Protein 4BVN (pdb70)

Secondary structure (DSSP, 8-state):
-HHHHHHHHHHHHHHHHHHHHHHHHHHHHHHHH-GGG-SHHHHHHHHHHHHHHHIIIIIHHHHHHHHHHSS--SHHHHHHHHHHHHHHHHHHHHHHHHHHHHHHHHHHH-HHHHHHH--HHHHHHHHHHHHHHHHHHHHHHHHTTTT---SHHHHHHHH-TT-------HHHHHHHHIIIIIHHHHHHHHHHHHHHHHHHHHHH---S-HHHHHHHHHHHHHHHHHHHHHHHHHHHHHHHHHHHHH-GGGS-HHHHHHHHHHHHHHHHHHHHHHTTSHHHHHHHHHHT-

Nearest PDB structures (foldseek):
  4bvn-assembly1_A  TM=1.003E+00  e=3.196E-37  Meleagris gallopavo
  5a8e-assembly1_A  TM=1.003E+00  e=8.816E-36  Meleagris gallopavo
  4ami-assembly1_A  TM=9.921E-01  e=1.830E-32  Meleagris gallopavo
  8ggm-assembly1_R  TM=8.949E-01  e=3.401E-23  Homo sapiens
  8gg6-assembly1_R  TM=8.923E-01  e=5.742E-23  Homo sapiens

Sequence (289 aa):
LSQQWEAGMSLLMALVVLLIVAGNVLVIAAIGSTQRLQTLTNLFITSLACADLVVGLLVVPFGATLVVRGTWLWGSFLCELWTSLDVLCVTASVETLCVIAIDRYLAITSPFRYQSLMTRARAKVIICCTVWAISALVSFLPIMMHWWRDEDPQALKCYQDPGCCDFVTNRAYAIASSIISFYIPLLIMIFVALRVYREAKEQIRKRKTSRVMLMREHKALKTLGIIMGVFTLCWLPFFLVNIVNVFNRDLVPKWLFVAFNWLGYANSAMNPIILCRSPDFRKAFKRLLA

Solvent-accessible surface area: 15595 Å² total; per-residue (Å²): 189,89,125,131,123,40,52,44,52,58,117,96,16,58,99,40,35,111,88,0,29,45,11,1,77,45,1,53,40,0,6,64,61,24,154,150,5,61,64,32,19,14,18,2,4,40,5,5,2,49,0,6,31,39,10,0,97,77,0,0,45,45,4,11,37,40,36,21,147,63,59,8,86,111,28,70,139,55,21,47,59,25,14,4,30,22,31,18,2,14,1,0,9,0,25,3,2,12,33,0,2,72,12,47,82,71,13,13,54,37,28,162,126,16,152,98,86,26,78,101,66,112,0,134,93,52,31,84,67,10,58,62,81,0,33,109,35,1,56,64,20,4,116,92,87,148,17,87,31,130,73,103,106,0,61,144,12,42,142,61,80,22,37,8,56,75,12,9,33,128,77,22,3,60,46,26,3,74,96,10,0,40,86,13,4,105,74,2,60,132,24,27,86,63,13,140,131,47,8,95,104,26,34,155,140,96,209,37,60,103,81,97,0,83,152,70,30,130,64,29,124,17,14,38,76,1,13,37,30,5,22,136,9,13,54,37,25,19,95,20,29,39,59,19,11,99,66,84,134,110,11,65,129,184,57,47,49,49,52,24,51,76,1,9,44,7,5,13,74,9,8,84,24,3,38,196,14,80,48,10,106,90,3,13,130,124,63,122,138

Radius of gyration: 20.65 Å; Cα contacts (8 Å, |Δi|>4): 284; chains: 1; bounding box: 32×67×41 Å

InterPro domains:
  IPR000276 G protein-coupled receptor, rhodopsin-like [PF00001] (58-343)
  IPR000276 G protein-coupled receptor, rhodopsin-like [PR00237] (43-67)
  IPR000276 G protein-coupled receptor, rhodopsin-like [PR00237] (76-97)
  IPR000276 G protein-coupled receptor, rhodopsin-like [PR00237] (121-143)
  IPR000276 G protein-coupled receptor, rhodopsin-like [PR00237] (157-178)
  IPR000276 G protein-coupled receptor, rhodopsin-like [PR00237] (208-231)
  IPR000276 G protein-coupled receptor, rhodopsin-like [PR00237] (288-312)
  IPR000276 G protein-coupled receptor, rhodopsin-like [PR00237] (325-351)
  IPR000276 G protein-coupled receptor, rhodopsin-like [PS00237] (127-143)
  IPR000276 G protein-coupled receptor, rhodopsin-like [SM01381] (52-357)
  IPR000507 Beta 1 adrenoceptor [PR00561] (23-43)
  IPR000507 Beta 1 adrenoceptor [PR00561] (267-284)
  IPR000507 Beta 1 adrenoceptor [PR00561] (312-330)
  IPR002233 Adrenoceptor family [PR01103] (96-107)
  IPR002233 Adrenoceptor family [PR01103] (149-157)
  IPR002233 Adrenoceptor family [PR01103] (227-234)
  IPR002233 Adrenoceptor family [PR01103] (348-357)
  IPR017452 GPCR, rhodopsin-like, 7TM [PS50262] (58-343)

CATH classification: 1.20.1070.10

GO terms:
  GO:0004940 beta1-adrenergic receptor activity (F, IDA)
  GO:0005886 plasma membrane (C, IDA)
  GO:0016020 membrane (C, IDA)
  GO:0042802 identical protein binding (F, IPI)

Foldseek 3Di:
DLVCLLVVLVVVLVVLLVLLQVLLVLLVVLCVPDPVNVDLLSVLVNLLSVLSNCLSPQQSVQVSCCVSVVWRDPFDVSLLVSQLSLQLSLLLNLLSLLVSLVLLLCCLVPVPVSVVPDDSVVSVVVSVVSSVVSSVLRNVCSVVVVFQDDDPVRVVLNVDRGHSDSQGAQVCLVVSLVNRPVVSLVSSVVSLVVSVVSLVCVLVDPPDDSVVSVLVVLVSVLSVVLSVLLCVQQVVLSVVSNVCNVPVVVADPVRNVVSVVSNSCSSSPSSVSLCPRPSSVVSSVVVPD

B-factor: mean 33.19, std 15.62, range [11.74, 95.3]

Organism: Meleagris gallopavo (NCBI:txid9103)

Structure (mmCIF, N/CA/C/O backbone):
data_4BVN
#
_entry.id   4BVN
#
_cell.length_a   53.093
_cell.length_b   62.127
_cell.length_c   95.776
_cell.angle_alpha   90.00
_cell.angle_beta   90.00
_cell.angle_gamma   90.00
#
_symmetry.space_group_name_H-M   'P 21 2 21'
#
loop_
_entity.id
_entity.type
_entity.pdbx_description
1 polymer 'BETA-1 ADRENERGIC RECEPTOR'
2 non-polymer 'SODIUM ION'
3 non-polymer Cyanopindolol
4 non-polymer '(CARBAMOYLMETHYL-CARBOXYMETHYL-AMINO)-ACETIC ACID'
5 non-polymer '(2R)-2,3-dihydroxypropyl (9Z)-octadec-9-enoate'
6 water water
#
loop_
_atom_site.group_PDB
_atom_site.id
_atom_site.type_symbol
_atom_site.label_atom_id
_atom_site.label_alt_id
_atom_site.label_comp_id
_atom_site.label_asym_id
_atom_site.label_entity_id
_atom_site.label_seq_id
_atom_site.pdbx_PDB_ins_code
_atom_site.Cartn_x
_atom_site.Cartn_y
_atom_site.Cartn_z
_atom_site.occupancy
_atom_site.B_iso_or_equiv
_atom_site.auth_seq_id
_atom_site.auth_comp_id
_atom_site.auth_asym_id
_atom_site.auth_atom_id
_atom_site.pdbx_PDB_model_num
ATOM 1 N N . LEU A 1 6 ? -28.151 19.895 43.454 1.00 86.48 36 LEU A N 1
ATOM 2 C CA . LEU A 1 6 ? -29.123 19.020 42.733 1.00 83.68 36 LEU A CA 1
ATOM 3 C C . LEU A 1 6 ? -28.615 18.543 41.368 1.00 90.02 36 LEU A C 1
ATOM 4 O O . LEU A 1 6 ? -28.976 17.449 40.924 1.00 92.44 36 LEU A O 1
ATOM 9 N N . SER A 1 7 ? -27.805 19.365 40.697 1.00 89.07 37 SER A N 1
ATOM 10 C CA . SER A 1 7 ? -27.086 18.924 39.499 1.00 87.05 37 SER A CA 1
ATOM 11 C C . SER A 1 7 ? -25.984 17.936 39.891 1.00 88.00 37 SER A C 1
ATOM 12 O O . SER A 1 7 ? -25.602 17.079 39.088 1.00 87.20 37 SER A O 1
ATOM 15 N N . GLN A 1 8 ? -25.484 18.069 41.125 1.00 84.23 38 GLN A N 1
ATOM 16 C CA . GLN A 1 8 ? -24.479 17.161 41.674 1.00 82.81 38 GLN A CA 1
ATOM 17 C C . GLN A 1 8 ? -25.061 15.773 41.971 1.00 81.52 38 GLN A C 1
ATOM 18 O O . GLN A 1 8 ? -24.376 14.769 41.810 1.00 81.94 38 GLN A O 1
ATOM 24 N N . GLN A 1 9 ? -26.313 15.717 42.414 1.00 79.37 39 GLN A N 1
ATOM 25 C CA . GLN A 1 9 ? -26.958 14.438 42.704 1.00 81.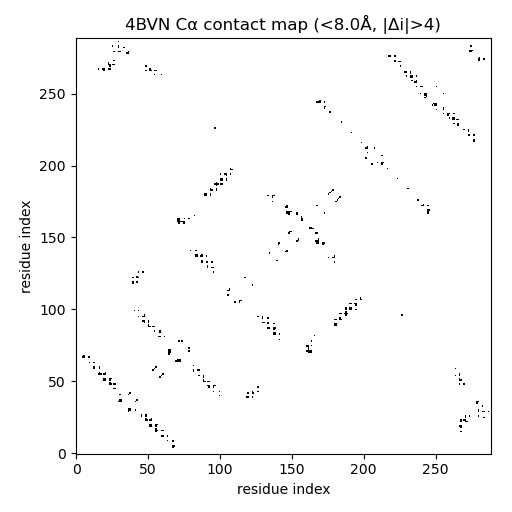05 39 GLN A CA 1
ATOM 26 C C . GLN A 1 9 ? -27.405 13.712 41.429 1.00 76.08 39 GLN A C 1
ATOM 27 O O . GLN A 1 9 ? -27.575 12.491 41.436 1.00 77.34 39 GLN A O 1
ATOM 33 N N . TRP A 1 10 ? -27.617 14.469 40.353 1.00 69.76 40 TRP A N 1
ATOM 34 C CA . TRP A 1 10 ? -27.818 13.893 39.031 1.00 68.39 40 TRP A CA 1
ATOM 35 C C . TRP A 1 10 ? -26.479 13.444 38.425 1.00 66.67 40 TRP A C 1
ATOM 36 O O . TRP A 1 10 ? -26.408 12.381 37.819 1.00 63.35 40 TRP A O 1
ATOM 47 N N . GLU A 1 11 ? -25.437 14.262 38.580 1.00 61.18 41 GLU A N 1
ATOM 48 C CA . GLU A 1 11 ? -24.065 13.878 38.199 1.00 65.04 41 GLU A CA 1
ATOM 49 C C . GLU A 1 11 ? -23.509 12.654 38.956 1.00 63.65 41 GLU A C 1
ATOM 50 O O . GLU A 1 11 ? -22.701 11.904 38.403 1.00 70.72 41 GLU A O 1
ATOM 56 N N . ALA A 1 12 ? -23.908 12.480 40.211 1.00 59.06 42 ALA A N 1
ATOM 57 C CA . ALA A 1 12 ? -23.513 11.318 41.012 1.00 61.20 42 ALA A CA 1
ATOM 58 C C . ALA A 1 12 ? -24.445 10.149 40.729 1.00 60.28 42 ALA A C 1
ATOM 59 O O . ALA A 1 12 ? -24.013 8.993 40.672 1.00 52.72 42 ALA A O 1
ATOM 61 N N . GLY A 1 13 ? -25.733 10.472 40.584 1.00 59.64 43 GLY A N 1
ATOM 62 C CA . GLY A 1 13 ? -26.769 9.500 40.281 1.00 52.36 43 GLY A CA 1
ATOM 63 C C . GLY A 1 13 ? -26.442 8.769 39.004 1.00 54.61 43 GLY A C 1
ATOM 64 O O . GLY A 1 13 ? -26.407 7.542 38.988 1.00 52.18 43 GLY A O 1
ATOM 65 N N . MET A 1 14 ? -26.176 9.534 37.945 1.00 53.96 44 MET A N 1
ATOM 66 C CA . MET A 1 14 ? -25.790 8.986 36.643 1.00 55.53 44 MET A CA 1
ATOM 67 C C . MET A 1 14 ? -24.408 8.324 36.615 1.00 50.77 44 MET A C 1
ATOM 68 O O . MET A 1 14 ? -24.226 7.324 35.916 1.00 47.07 44 MET A O 1
ATOM 73 N N . SER A 1 15 ? -23.435 8.859 37.356 1.00 47.49 45 SER A N 1
ATOM 74 C CA . SER A 1 15 ? -22.103 8.255 37.378 1.00 44.81 45 SER A CA 1
ATOM 75 C C . SER A 1 15 ? -22.177 6.825 37.858 1.00 45.15 45 SER A C 1
ATOM 76 O O . SER A 1 15 ? -21.607 5.935 37.236 1.00 43.41 45 SER A O 1
ATOM 79 N N . LEU A 1 16 ? -22.881 6.585 38.961 1.00 45.14 46 LEU A N 1
ATOM 80 C CA . LEU A 1 16 ? -22.984 5.220 39.496 1.00 44.18 46 LEU A CA 1
ATOM 81 C C . LEU A 1 16 ? -23.717 4.274 38.543 1.00 42.65 46 LEU A C 1
ATOM 82 O O . LEU A 1 16 ? -23.290 3.143 38.348 1.00 41.67 46 LEU A O 1
ATOM 87 N N . LEU A 1 17 ? -24.841 4.726 37.993 1.00 39.69 47 LEU A N 1
ATOM 88 C CA . LEU A 1 17 ? -25.567 3.945 36.999 1.00 43.11 47 LEU A CA 1
ATOM 89 C C . LEU A 1 17 ? -24.644 3.578 35.779 1.00 42.27 47 LEU A C 1
ATOM 90 O O . LEU A 1 17 ? -24.618 2.417 35.360 1.00 39.13 47 LEU A O 1
ATOM 95 N N . MET A 1 18 ? -23.880 4.546 35.257 1.00 37.76 48 MET A N 1
ATOM 96 C CA . MET A 1 18 ? -22.962 4.309 34.106 1.00 37.07 48 MET A CA 1
ATOM 97 C C . MET A 1 18 ? -21.872 3.294 34.423 1.00 38.80 48 MET A C 1
ATOM 98 O O . MET A 1 18 ? -21.517 2.498 33.561 1.00 31.56 48 MET A O 1
ATOM 103 N N . ALA A 1 19 ? -21.329 3.357 35.650 1.00 35.18 49 ALA A N 1
ATOM 104 C CA . ALA A 1 19 ? -20.326 2.416 36.105 1.00 32.75 49 ALA A CA 1
ATOM 105 C C . ALA A 1 19 ? -20.860 0.994 36.142 1.00 33.06 49 ALA A C 1
ATOM 106 O O . ALA A 1 19 ? -20.119 0.071 35.845 1.00 36.05 49 ALA A O 1
ATOM 108 N N . LEU A 1 20 ? -22.127 0.813 36.514 1.00 38.18 50 LEU A N 1
ATOM 109 C CA . LEU A 1 20 ? -22.771 -0.511 36.516 1.00 35.54 50 LEU A CA 1
ATOM 110 C C . LEU A 1 20 ? -23.079 -1.044 35.107 1.00 34.91 50 LEU A C 1
ATOM 111 O O . LEU A 1 20 ? -23.001 -2.249 34.840 1.00 33.85 50 LEU A O 1
ATOM 116 N N . VAL A 1 21 ? -23.489 -0.155 34.218 1.00 34.04 51 VAL A N 1
ATOM 117 C CA . VAL A 1 21 ? -23.630 -0.496 32.795 1.00 35.03 51 VAL A CA 1
ATOM 118 C C . VAL A 1 21 ? -22.300 -1.004 32.217 1.00 28.56 51 VAL A C 1
ATOM 119 O O . VAL A 1 21 ? -22.253 -2.061 31.568 1.00 26.44 51 VAL A O 1
ATOM 123 N N . VAL A 1 22 ? -21.221 -0.278 32.480 1.00 25.71 52 VAL A N 1
ATOM 124 C CA . VAL A 1 22 ? -19.887 -0.692 31.996 1.00 26.52 52 VAL A CA 1
ATOM 125 C C . VAL A 1 22 ? -19.506 -2.082 32.580 1.00 27.21 52 VAL A C 1
ATOM 126 O O . VAL A 1 22 ? -19.024 -2.993 31.847 1.00 24.33 52 VAL A O 1
ATOM 130 N N . LEU A 1 23 ? -19.715 -2.239 33.886 1.00 26.52 53 LEU A N 1
ATOM 131 C CA . LEU A 1 23 ? -19.430 -3.523 34.558 1.00 30.05 53 LEU A CA 1
ATOM 132 C C . LEU A 1 23 ? -20.183 -4.683 33.906 1.00 29.03 53 LEU A C 1
ATOM 133 O O . LEU A 1 23 ? -19.584 -5.688 33.526 1.00 28.66 53 LEU A O 1
ATOM 138 N N . LEU A 1 24 ? -21.489 -4.517 33.739 1.00 28.52 54 LEU A N 1
ATOM 139 C CA . LEU A 1 24 ? -22.318 -5.547 33.164 1.00 27.08 54 LEU A CA 1
ATOM 140 C C . LEU A 1 24 ? -21.912 -5.903 31.717 1.00 26.31 54 LEU A C 1
ATOM 141 O O . LEU A 1 24 ? -21.878 -7.086 31.345 1.00 22.00 54 LEU A O 1
ATOM 146 N N . ILE A 1 25 ? -21.675 -4.877 30.891 1.00 21.97 55 ILE A N 1
ATOM 147 C CA . ILE A 1 25 ? -21.258 -5.113 29.517 1.00 21.57 55 ILE A CA 1
ATOM 148 C C . ILE A 1 25 ? -19.907 -5.835 29.539 1.00 22.02 55 ILE A C 1
ATOM 149 O O . ILE A 1 25 ? -19.739 -6.857 28.862 1.00 21.81 55 ILE A O 1
ATOM 154 N N . VAL A 1 26 ? -18.954 -5.305 30.314 1.00 19.84 56 VAL A N 1
ATOM 155 C CA . VAL A 1 26 ? -17.571 -5.791 30.204 1.00 21.31 56 VAL A CA 1
ATOM 156 C C . VAL A 1 26 ? -17.460 -7.193 30.803 1.00 19.93 56 VAL A C 1
ATOM 157 O O . VAL A 1 26 ? -16.962 -8.106 30.125 1.00 18.51 56 VAL A O 1
ATOM 161 N N . ALA A 1 27 ? -18.044 -7.393 31.985 1.00 19.34 57 ALA A N 1
ATOM 162 C CA . ALA A 1 27 ? -17.999 -8.704 32.636 1.00 21.26 57 ALA A CA 1
ATOM 163 C C . ALA A 1 27 ? -18.811 -9.744 31.871 1.00 21.04 57 ALA A C 1
ATOM 164 O O . ALA A 1 27 ? -18.386 -10.884 31.781 1.00 20.95 57 ALA A O 1
ATOM 166 N N . GLY A 1 28 ? -19.995 -9.382 31.341 1.00 18.67 58 GLY A N 1
ATOM 167 C CA . GLY A 1 28 ? -20.773 -10.359 30.625 1.00 16.87 58 GLY A CA 1
ATOM 168 C C . GLY A 1 28 ? -20.065 -10.904 29.404 1.00 17.03 58 GLY A C 1
ATOM 169 O O . GLY A 1 28 ? -20.056 -12.120 29.136 1.00 16.16 58 GLY A O 1
ATOM 170 N N . ASN A 1 29 ? -19.441 -9.999 28.660 1.00 17.51 59 ASN A N 1
ATOM 171 C CA . ASN A 1 29 ? -18.795 -10.354 27.402 1.00 17.73 59 ASN A CA 1
ATOM 172 C C . ASN A 1 29 ? -17.463 -11.024 27.593 1.00 18.17 59 ASN A C 1
ATOM 173 O O . ASN A 1 29 ? -17.130 -11.928 26.835 1.00 20.57 59 ASN A O 1
ATOM 178 N N . VAL A 1 30 ? -16.718 -10.641 28.637 1.00 19.67 60 VAL A N 1
ATOM 179 C CA . VAL A 1 30 ? -15.585 -11.447 29.057 1.00 18.16 60 VAL A CA 1
ATOM 180 C C . VAL A 1 30 ? -16.082 -12.866 29.458 1.00 18.19 60 VAL A C 1
ATOM 181 O O . VAL A 1 30 ? -15.504 -13.862 29.021 1.00 18.14 60 VAL A O 1
ATOM 185 N N . LEU A 1 31 ? -17.181 -12.976 30.192 1.00 18.87 61 LEU A N 1
ATOM 186 C CA . LEU A 1 31 ? -17.661 -14.321 30.576 1.00 20.76 61 LEU A CA 1
ATOM 187 C C . LEU A 1 31 ? -18.044 -15.230 29.384 1.00 20.26 61 LEU A C 1
ATOM 188 O O . LEU A 1 31 ? -17.781 -16.421 29.413 1.00 18.05 61 LEU A O 1
ATOM 193 N N . VAL A 1 32 ? -18.692 -14.659 28.376 1.00 17.72 62 VAL A N 1
ATOM 194 C CA . VAL A 1 32 ? -19.006 -15.372 27.116 1.00 17.19 62 VAL A CA 1
ATOM 195 C C . VAL A 1 32 ? -17.731 -15.910 26.428 1.00 18.17 62 VAL A C 1
ATOM 196 O O . VAL A 1 32 ? -17.650 -17.091 26.047 1.00 19.58 62 VAL A O 1
ATOM 200 N N . ILE A 1 33 ? -16.747 -15.032 26.263 1.00 17.93 63 ILE A N 1
ATOM 201 C CA . ILE A 1 33 ? -15.494 -15.388 25.666 1.00 18.82 63 ILE A CA 1
ATOM 202 C C . ILE A 1 33 ? -14.726 -16.474 26.491 1.00 18.29 63 ILE A C 1
ATOM 203 O O . ILE A 1 33 ? -14.178 -17.410 25.915 1.00 17.33 63 ILE A O 1
ATOM 208 N N . ALA A 1 34 ? -14.790 -16.383 27.809 1.00 17.03 64 ALA A N 1
ATOM 209 C CA . ALA A 1 34 ? -14.134 -17.335 28.695 1.00 17.08 64 ALA A CA 1
ATOM 210 C C . ALA A 1 34 ? -14.902 -18.653 28.698 1.00 18.03 64 ALA A C 1
ATOM 211 O O . ALA A 1 34 ? -14.284 -19.690 28.735 1.00 18.41 64 ALA A O 1
ATOM 213 N N . ALA A 1 35 ? -16.243 -18.636 28.541 1.00 18.78 65 ALA A N 1
ATOM 214 C CA . ALA A 1 35 ? -17.014 -19.884 28.387 1.00 18.84 65 ALA A CA 1
ATOM 215 C C . ALA A 1 35 ? -16.598 -20.639 27.141 1.00 21.08 65 ALA A C 1
ATOM 216 O O . ALA A 1 35 ? -16.307 -21.864 27.152 1.00 20.84 65 ALA A O 1
ATOM 218 N N . ILE A 1 36 ? -16.596 -19.925 26.036 1.00 20.85 66 ILE A N 1
ATOM 219 C CA . ILE A 1 36 ? -16.267 -20.552 24.776 1.00 22.25 66 ILE A CA 1
ATOM 220 C C . ILE A 1 36 ? -14.815 -21.089 24.780 1.00 24.63 66 ILE A C 1
ATOM 221 O O . ILE A 1 36 ? -14.539 -22.164 24.219 1.00 25.75 66 ILE A O 1
ATOM 226 N N . GLY A 1 37 ? -13.906 -20.348 25.400 1.00 25.24 67 GLY A N 1
ATOM 227 C CA . GLY A 1 37 ? -12.490 -20.701 25.397 1.00 26.55 67 GLY A CA 1
ATOM 228 C C . GLY A 1 37 ? -12.072 -21.778 26.397 1.00 29.64 67 GLY A C 1
ATOM 229 O O . GLY A 1 37 ? -10.915 -22.218 26.361 1.00 33.96 67 GLY A O 1
ATOM 230 N N . SER A 1 38 ? -12.971 -22.160 27.305 1.00 31.10 68 SER A N 1
ATOM 231 C CA . SER A 1 38 ? -12.671 -23.129 28.358 1.00 32.02 68 SER A CA 1
ATOM 232 C C . SER A 1 38 ? -13.509 -24.412 28.278 1.00 33.17 68 SER A C 1
ATOM 233 O O . SER A 1 38 ? -13.415 -25.229 29.168 1.00 34.44 68 SER A O 1
ATOM 236 N N . THR A 1 39 ? -14.311 -24.593 27.227 1.00 34.48 69 THR A N 1
ATOM 237 C CA . THR A 1 39 ? -15.365 -25.616 27.205 1.00 35.99 69 THR A CA 1
ATOM 238 C C . THR A 1 39 ? -15.421 -26.267 25.834 1.00 40.32 69 THR A C 1
ATOM 239 O O . THR A 1 39 ? -15.781 -25.623 24.795 1.00 35.52 69 THR A O 1
ATOM 243 N N . GLN A 1 40 ? -15.080 -27.548 25.833 1.00 38.34 70 GLN A N 1
ATOM 244 C CA . GLN A 1 40 ? -15.050 -28.359 24.618 1.00 43.68 70 GLN A CA 1
ATOM 245 C C . GLN A 1 40 ? -16.366 -28.301 23.841 1.00 40.01 70 GLN A C 1
ATOM 246 O O . GLN A 1 40 ? -16.367 -28.135 22.622 1.00 38.10 70 GLN A O 1
ATOM 252 N N . ARG A 1 41 ? -17.478 -28.429 24.555 1.00 38.38 71 ARG A N 1
ATOM 253 C CA . ARG A 1 41 ? -18.823 -28.386 23.947 1.00 40.38 71 ARG A CA 1
ATOM 254 C C . ARG A 1 41 ? -19.190 -27.050 23.222 1.00 39.38 71 ARG A C 1
ATOM 255 O O . ARG A 1 41 ? -20.147 -27.047 22.446 1.00 37.00 71 ARG A O 1
ATOM 263 N N . LEU A 1 42 ? -18.482 -25.946 23.526 1.00 35.27 72 LEU A N 1
ATOM 264 C CA . LEU A 1 42 ? -18.710 -24.615 22.917 1.00 34.79 72 LEU A CA 1
ATOM 265 C C . LEU A 1 42 ? -17.678 -24.261 21.821 1.00 34.14 72 LEU A C 1
ATOM 266 O O . LEU A 1 42 ? -17.645 -23.130 21.317 1.00 34.05 72 LEU A O 1
ATOM 271 N N . GLN A 1 43 ? -16.848 -25.232 21.452 1.00 34.89 73 GLN A N 1
ATOM 272 C CA . GLN A 1 43 ? -15.870 -25.071 20.397 1.00 38.82 73 GLN A CA 1
ATOM 273 C C . GLN A 1 43 ? -16.512 -25.424 19.055 1.00 40.46 73 GLN A C 1
ATOM 274 O O . GLN A 1 43 ? -16.088 -26.344 18.365 1.00 49.80 73 GLN A O 1
ATOM 280 N N . THR A 1 44 ? -17.544 -24.668 18.694 1.00 36.60 74 THR A N 1
ATOM 281 C CA . THR A 1 44 ? -18.266 -24.827 17.439 1.00 32.83 74 THR A CA 1
ATOM 282 C C . THR A 1 44 ? -17.940 -23.609 16.579 1.00 30.50 74 THR A C 1
ATOM 283 O O . THR A 1 44 ? -17.492 -22.585 17.084 1.00 29.83 74 THR A O 1
ATOM 287 N N . LEU A 1 45 ? -18.182 -23.700 15.289 1.00 29.35 75 LEU A N 1
ATOM 288 C CA . LEU A 1 45 ? -17.861 -22.603 14.382 1.00 32.09 75 LEU A CA 1
ATOM 289 C C . LEU A 1 45 ? -18.687 -21.349 14.699 1.00 27.75 75 LEU A C 1
ATOM 290 O O . LEU A 1 45 ? -18.143 -20.259 14.833 1.00 28.12 75 LEU A O 1
ATOM 295 N N . THR A 1 46 ? -19.995 -21.534 14.844 1.00 24.66 76 THR A N 1
ATOM 296 C CA . THR A 1 46 ? -20.919 -20.473 15.202 1.00 27.15 76 THR A CA 1
ATOM 297 C C . THR A 1 46 ? -20.414 -19.657 16.393 1.00 27.63 76 THR A C 1
ATOM 298 O O . THR A 1 46 ? -20.510 -18.432 16.402 1.00 27.24 76 THR A O 1
ATOM 302 N N . ASN A 1 47 ? -19.894 -20.342 17.407 1.00 26.57 77 ASN A N 1
ATOM 303 C CA . ASN A 1 47 ? -19.406 -19.659 18.592 1.00 24.88 77 ASN A CA 1
ATOM 304 C C . ASN A 1 47 ? -18.153 -18.848 18.378 1.00 23.54 77 ASN A C 1
ATOM 305 O O . ASN A 1 47 ? -17.897 -17.876 19.104 1.00 22.22 77 ASN A O 1
ATOM 310 N N . LEU A 1 48 ? -17.367 -19.245 17.388 1.00 23.40 78 LEU A N 1
ATOM 311 C CA . LEU A 1 48 ? -16.301 -18.407 16.902 1.00 24.34 78 LEU A CA 1
ATOM 312 C C . LEU A 1 48 ? -16.888 -17.106 16.393 1.00 21.36 78 LEU A C 1
ATOM 313 O O . LEU A 1 48 ? -16.371 -16.042 16.693 1.00 20.59 78 LEU A O 1
ATOM 318 N N . PHE A 1 49 ? -17.997 -17.177 15.665 1.00 20.36 79 PHE A N 1
ATOM 319 C CA . PHE A 1 49 ? -18.658 -15.947 15.181 1.00 21.81 79 PHE A CA 1
ATOM 320 C C . PHE A 1 49 ? -19.285 -15.148 16.345 1.00 22.50 79 PHE A C 1
ATOM 321 O O . PHE A 1 49 ? -19.236 -13.933 16.371 1.00 21.83 79 PHE A O 1
ATOM 329 N N . ILE A 1 50 ? -19.846 -15.849 17.324 1.00 21.86 80 ILE A N 1
ATOM 330 C CA . ILE A 1 50 ? -20.270 -15.202 18.530 1.00 23.57 80 ILE A CA 1
ATOM 331 C C . ILE A 1 50 ? -19.157 -14.417 19.221 1.00 24.02 80 ILE A C 1
ATOM 332 O O . ILE A 1 50 ? -19.451 -13.369 19.780 1.00 20.14 80 ILE A O 1
ATOM 337 N N . THR A 1 51 ? -17.915 -14.953 19.177 1.00 21.54 81 THR A N 1
ATOM 338 C CA . THR A 1 51 ? -16.752 -14.289 19.734 1.00 22.30 81 THR A CA 1
ATOM 339 C C . THR A 1 51 ? -16.561 -12.876 19.140 1.00 20.17 81 THR A C 1
ATOM 340 O O . THR A 1 51 ? -16.242 -11.946 19.869 1.00 19.49 81 THR A O 1
ATOM 344 N N . SER A 1 52 ? -16.801 -12.735 17.833 1.00 20.19 82 SER A N 1
ATOM 345 C CA . SER A 1 52 ? -16.722 -11.464 17.109 1.00 20.32 82 SER A CA 1
ATOM 346 C C . SER A 1 52 ? -17.706 -10.470 17.698 1.00 18.23 82 SER A C 1
ATOM 347 O O . SER A 1 52 ? -17.349 -9.356 17.961 1.00 18.47 82 SER A O 1
ATOM 350 N N . LEU A 1 53 ? -18.929 -10.900 17.943 1.00 18.93 83 LEU A N 1
ATOM 351 C CA . LEU A 1 53 ? -19.917 -10.058 18.588 1.00 20.13 83 LEU A CA 1
ATOM 352 C C . LEU A 1 53 ? -19.563 -9.586 19.961 1.00 18.94 83 LEU A C 1
ATOM 353 O O . LEU A 1 53 ? -19.799 -8.411 20.334 1.00 16.33 83 LEU A O 1
ATOM 358 N N . ALA A 1 54 ? -19.073 -10.537 20.748 1.00 18.59 84 ALA A N 1
ATOM 359 C CA . ALA A 1 54 ? -18.713 -10.261 22.093 1.00 18.46 84 ALA A CA 1
ATOM 360 C C . ALA A 1 54 ? -17.542 -9.277 22.141 1.00 18.17 84 ALA A C 1
ATOM 361 O O . ALA A 1 54 ? -17.476 -8.463 23.037 1.00 18.43 84 ALA A O 1
ATOM 363 N N . CYS A 1 55 ? -16.633 -9.352 21.170 1.00 19.53 85 CYS A N 1
ATOM 364 C CA . CYS A 1 55 ? -15.558 -8.380 20.988 1.00 20.97 85 CYS A CA 1
ATOM 365 C C . CYS A 1 55 ? -16.034 -6.962 20.647 1.00 20.89 85 CYS A C 1
ATOM 366 O O . CYS A 1 55 ? -15.547 -5.969 21.199 1.00 19.22 85 CYS A O 1
ATOM 369 N N . ALA A 1 56 ? -16.965 -6.850 19.706 1.00 22.01 86 ALA A N 1
ATOM 370 C CA . ALA A 1 56 ? -17.552 -5.545 19.411 1.00 20.72 86 ALA A CA 1
ATOM 371 C C . ALA A 1 56 ? -18.236 -5.029 20.678 1.00 19.68 86 ALA A C 1
ATOM 372 O O . ALA A 1 56 ? -18.200 -3.854 20.953 1.00 17.17 86 ALA A O 1
ATOM 374 N N . ASP A 1 57 ? -18.875 -5.905 21.448 1.00 18.55 87 ASP A N 1
ATOM 375 C CA . ASP A 1 57 ? -19.581 -5.437 22.643 1.00 19.63 87 ASP A CA 1
ATOM 376 C C . ASP A 1 57 ? -18.573 -4.958 23.678 1.00 19.31 87 ASP A C 1
ATOM 377 O O . ASP A 1 57 ? -18.804 -3.946 24.399 1.00 18.97 87 ASP A O 1
ATOM 382 N N . LEU A 1 58 ? -17.457 -5.672 23.743 1.00 18.51 88 LEU A N 1
ATOM 383 C CA . LEU A 1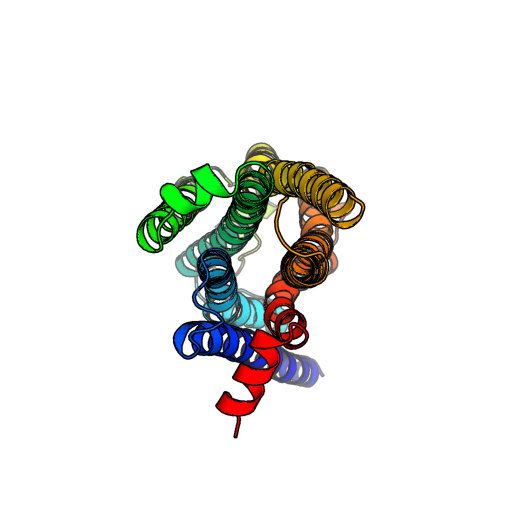 58 ? -16.379 -5.355 24.673 1.00 22.63 88 LEU A CA 1
ATOM 384 C C . LEU A 1 58 ? -15.745 -3.998 24.366 1.00 22.28 88 LEU A C 1
ATOM 385 O O . LEU A 1 58 ? -15.454 -3.214 25.271 1.00 24.81 88 LEU A O 1
ATOM 390 N N . VAL A 1 59 ? -15.589 -3.679 23.085 1.00 23.53 89 VAL A N 1
ATOM 391 C CA . VAL A 1 59 ? -15.074 -2.344 22.727 1.00 23.02 89 VAL A CA 1
ATOM 392 C C . VAL A 1 59 ? -16.090 -1.264 23.091 1.00 24.64 89 VAL A C 1
ATOM 393 O O . VAL A 1 59 ? -15.728 -0.169 23.504 1.00 27.39 89 VAL A O 1
ATOM 397 N N . VAL A 1 60 ? -17.374 -1.598 22.988 1.00 21.95 90 VAL A N 1
ATOM 398 C CA . VAL A 1 60 ? -18.415 -0.722 23.431 1.00 22.54 90 VAL A CA 1
ATOM 399 C C . VAL A 1 60 ? -18.323 -0.430 24.978 1.00 21.17 90 VAL A C 1
ATOM 400 O O . VAL A 1 60 ? -18.460 0.716 25.406 1.00 17.89 90 VAL A O 1
ATOM 404 N N . GLY A 1 61 ? -18.148 -1.473 25.770 1.00 19.57 91 GLY A N 1
ATOM 405 C CA . GLY A 1 61 ? -18.104 -1.367 27.201 1.00 19.77 91 GLY A CA 1
ATOM 406 C C . GLY A 1 61 ? -16.853 -0.623 27.677 1.00 20.53 91 GLY A C 1
ATOM 407 O O . GLY A 1 61 ? -16.941 0.109 28.627 1.00 19.68 91 GLY A O 1
ATOM 408 N N . LEU A 1 62 ? -15.709 -0.791 27.001 1.00 22.63 92 LEU A N 1
ATOM 409 C CA . LEU A 1 62 ? -14.416 -0.239 27.479 1.00 23.80 92 LEU A CA 1
ATOM 410 C C . LEU A 1 62 ? -14.108 1.155 26.959 1.00 24.18 92 LEU A C 1
ATOM 411 O O . LEU A 1 62 ? -13.492 1.934 27.653 1.00 25.11 92 LEU A O 1
ATOM 416 N N . LEU A 1 63 ? -14.459 1.433 25.717 1.00 24.19 93 LEU A N 1
ATOM 417 C CA . LEU A 1 63 ? -14.056 2.650 25.067 1.00 27.05 93 LEU A CA 1
ATOM 418 C C . LEU A 1 63 ? -15.263 3.575 24.821 1.00 28.80 9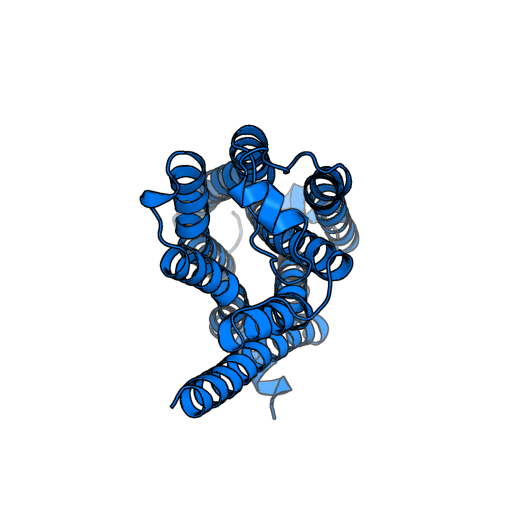3 LEU A C 1
ATOM 419 O O . LEU A 1 63 ? -15.282 4.713 25.289 1.00 37.35 93 LEU A O 1
ATOM 424 N N . VAL A 1 64 ? -16.297 3.074 24.178 1.00 23.31 94 VAL A N 1
ATOM 425 C CA . VAL A 1 64 ? -17.396 3.921 23.763 1.00 21.16 94 VAL A CA 1
ATOM 426 C C . VAL A 1 64 ? -18.258 4.419 24.939 1.00 22.17 94 VAL A C 1
ATOM 427 O O . VAL A 1 64 ? -18.437 5.642 25.119 1.00 20.32 94 VAL A O 1
ATOM 431 N N . VAL A 1 65 ? -18.739 3.509 25.780 1.00 19.95 95 VAL A N 1
ATOM 432 C CA . VAL A 1 65 ? -19.593 3.938 26.889 1.00 22.82 95 VAL A CA 1
ATOM 433 C C . VAL A 1 65 ? -18.920 4.894 27.903 1.00 23.52 95 VAL A C 1
ATOM 434 O O . VAL A 1 65 ? -19.537 5.881 28.278 1.00 24.01 95 VAL A O 1
ATOM 438 N N . PRO A 1 66 ? -17.645 4.662 28.260 1.00 25.31 96 PRO A N 1
ATOM 439 C CA . PRO A 1 66 ? -17.045 5.568 29.244 1.00 28.04 96 PRO A CA 1
ATOM 440 C C . PRO A 1 66 ? -16.881 7.001 28.788 1.00 26.15 96 PRO A C 1
ATOM 441 O O . PRO A 1 66 ? -17.161 7.876 29.555 1.00 28.23 96 PRO A O 1
ATOM 445 N N . PHE A 1 67 ? -16.381 7.224 27.582 1.00 29.47 97 PHE A N 1
ATOM 446 C CA . PHE A 1 67 ? -16.433 8.550 26.918 1.00 32.70 97 PHE A CA 1
ATOM 447 C C . PHE A 1 67 ? -17.845 9.132 26.804 1.00 28.97 97 PHE A C 1
ATOM 448 O O . PHE A 1 67 ? -18.079 10.309 27.031 1.00 33.78 97 PHE A O 1
ATOM 456 N N . GLY A 1 68 ? -18.780 8.314 26.381 1.00 29.70 98 GLY A N 1
ATOM 457 C CA . GLY A 1 68 ? -20.153 8.731 26.225 1.00 29.53 98 GLY A CA 1
ATOM 458 C C . GLY A 1 68 ? -20.804 9.182 27.526 1.00 30.33 98 GLY A C 1
ATOM 459 O O . GLY A 1 68 ? -21.481 10.187 27.536 1.00 27.66 98 GLY A O 1
ATOM 460 N N . ALA A 1 69 ? -20.625 8.403 28.597 1.00 28.44 99 ALA A N 1
ATOM 461 C CA . ALA A 1 69 ? -21.152 8.732 29.930 1.00 28.82 99 ALA A CA 1
ATOM 462 C C . ALA A 1 69 ? -20.695 10.124 30.356 1.00 30.20 99 ALA A C 1
ATOM 463 O O . ALA A 1 69 ? -21.510 10.915 30.800 1.00 30.89 99 ALA A O 1
ATOM 465 N N . THR A 1 70 ? -19.409 10.428 30.158 1.00 32.36 100 THR A N 1
ATOM 466 C CA . THR A 1 70 ? -18.860 11.765 30.501 1.00 31.87 100 THR A CA 1
ATOM 467 C C . THR A 1 70 ? -19.529 12.899 29.718 1.00 29.16 100 THR A C 1
ATOM 468 O O . THR A 1 70 ? -19.762 13.984 30.233 1.00 30.10 100 THR A O 1
ATOM 472 N N . LEU A 1 71 ? -19.863 12.638 28.478 1.00 31.06 101 LEU A N 1
ATOM 473 C CA . LEU A 1 71 ? -20.647 13.587 27.685 1.00 31.50 101 LEU A CA 1
ATOM 474 C C . LEU A 1 71 ? -22.015 13.765 28.320 1.00 35.85 101 LEU A C 1
ATOM 475 O O . LEU A 1 71 ? -22.487 14.905 28.525 1.00 32.83 101 LEU A O 1
ATOM 480 N N . VAL A 1 72 ? -22.642 12.623 28.644 1.00 39.84 102 VAL A N 1
ATOM 481 C CA . VAL A 1 72 ? -24.016 12.585 29.160 1.00 42.86 102 VAL A CA 1
ATOM 482 C C . VAL A 1 72 ? -24.123 13.373 30.479 1.00 45.32 102 VAL A C 1
ATOM 483 O O . VAL A 1 72 ? -25.015 14.216 30.603 1.00 48.18 102 VAL A O 1
ATOM 487 N N . VAL A 1 73 ? -23.213 13.123 31.433 1.00 46.36 103 VAL A N 1
ATOM 488 C CA . VAL A 1 73 ? -23.347 13.677 32.786 1.00 48.83 103 VAL A CA 1
ATOM 489 C C . VAL A 1 73 ? -22.784 15.098 32.894 1.00 51.53 103 VAL A C 1
ATOM 490 O O . VAL A 1 73 ? -23.402 15.949 33.530 1.00 46.94 103 VAL A O 1
ATOM 494 N N . ARG A 1 74 ? -21.635 15.371 32.272 1.00 49.84 104 ARG A N 1
ATOM 495 C CA . ARG A 1 74 ? -21.131 16.762 32.195 1.00 51.06 104 ARG A CA 1
ATOM 496 C C . ARG A 1 74 ? -21.841 17.643 31.142 1.00 46.07 104 ARG A C 1
ATOM 497 O O . ARG A 1 74 ? -21.831 18.845 31.254 1.00 45.35 104 ARG A O 1
ATOM 505 N N . GLY A 1 75 ? -22.456 17.058 30.124 1.00 43.99 105 GLY A N 1
ATOM 506 C CA . GLY A 1 75 ? -23.089 17.856 29.071 1.00 41.36 105 GLY A CA 1
ATOM 507 C C . GLY A 1 75 ? -22.131 18.638 28.166 1.00 41.43 105 GLY A C 1
ATOM 508 O O . GLY A 1 75 ? -22.549 19.584 27.527 1.00 45.05 105 GLY A O 1
ATOM 509 N N . THR A 1 76 ? -20.850 18.259 28.129 1.00 35.47 106 THR A N 1
ATOM 510 C CA . THR A 1 76 ? -19.878 18.808 27.157 1.00 33.21 106 THR A CA 1
ATOM 511 C C . THR A 1 76 ? -18.784 17.747 26.911 1.00 27.31 106 THR A C 1
ATOM 512 O O . THR A 1 76 ? -18.637 16.845 27.728 1.00 28.56 106 THR A O 1
ATOM 516 N N . TRP A 1 77 ? -18.038 17.841 25.810 1.00 22.79 107 TRP A N 1
ATOM 517 C CA . TRP A 1 77 ? -16.986 16.869 25.502 1.00 21.58 107 TRP A CA 1
ATOM 518 C C . TRP A 1 77 ? -15.638 17.335 26.086 1.00 23.29 107 TRP A C 1
ATOM 519 O O . TRP A 1 77 ? -15.154 18.441 25.772 1.00 23.36 107 TRP A O 1
ATOM 530 N N . LEU A 1 78 ? -15.027 16.473 26.906 1.00 25.25 108 LEU A N 1
ATOM 531 C CA . LEU A 1 78 ? -13.843 16.837 27.693 1.00 25.02 108 LEU A CA 1
ATOM 532 C C . LEU A 1 78 ? -12.492 16.513 27.054 1.00 25.23 108 LEU A C 1
ATOM 533 O O . LEU A 1 78 ? -11.437 16.991 27.548 1.00 23.10 108 LEU A O 1
ATOM 538 N N . TRP A 1 79 ? -12.511 15.734 25.976 1.00 21.21 109 TRP A N 1
ATOM 539 C CA . TRP A 1 79 ? -11.348 14.928 25.588 1.00 20.88 109 TRP A CA 1
ATOM 540 C C . TRP A 1 79 ? -10.649 15.411 24.291 1.00 20.90 109 TRP A C 1
ATOM 541 O O . TRP A 1 79 ? -9.697 14.774 23.792 1.00 20.49 109 TRP A O 1
ATOM 552 N N . GLY A 1 80 ? -11.092 16.583 23.801 1.00 21.26 110 GLY A N 1
ATOM 553 C CA . GLY A 1 80 ? -10.519 17.264 22.659 1.00 19.97 110 GLY A CA 1
ATOM 554 C C . GLY A 1 80 ? -10.991 16.718 21.331 1.00 20.90 110 GLY A C 1
ATOM 555 O O . GLY A 1 80 ? -11.690 15.719 21.283 1.00 19.52 110 GLY A O 1
ATOM 556 N N . SER A 1 81 ? -10.582 17.385 20.254 1.00 22.13 111 SER A N 1
ATOM 557 C CA . SER A 1 81 ? -11.153 17.165 18.943 1.00 24.68 111 SER A CA 1
ATOM 558 C C . SER A 1 81 ? -10.731 15.827 18.321 1.00 25.07 111 SER A C 1
ATOM 559 O O . SER A 1 81 ? -11.507 15.224 17.601 1.00 25.16 111 SER A O 1
ATOM 562 N N . PHE A 1 82 ? -9.499 15.391 18.554 1.00 24.06 112 PHE A N 1
ATOM 563 C CA . PHE A 1 82 ? -9.008 14.127 17.984 1.00 26.93 112 PHE A CA 1
ATOM 564 C C . PHE A 1 82 ? -9.684 12.897 18.591 1.00 24.24 112 PHE A C 1
ATOM 565 O O . PHE A 1 82 ? -9.986 11.956 17.911 1.00 24.30 112 PHE A O 1
ATOM 573 N N . LEU A 1 83 ? -9.810 12.884 19.893 1.00 24.57 113 LEU A N 1
ATOM 574 C CA . LEU A 1 83 ? -10.467 11.775 20.587 1.00 25.16 113 LEU A CA 1
ATOM 575 C C . LEU A 1 83 ? -11.970 11.792 20.271 1.00 22.56 113 LEU A C 1
ATOM 576 O O . LEU A 1 83 ? -12.598 10.750 20.210 1.00 20.98 113 LEU A O 1
ATOM 581 N N . CYS A 1 84 ? -12.537 12.972 20.040 1.00 22.09 114 CYS A N 1
ATOM 582 C CA . CYS A 1 84 ? -13.928 13.044 19.551 1.00 21.65 114 CYS A CA 1
ATOM 583 C C . CYS A 1 84 ? -14.088 12.244 18.260 1.00 21.83 114 CYS A C 1
ATOM 584 O O . CYS A 1 84 ? -15.003 11.464 18.143 1.00 21.80 114 CYS A O 1
ATOM 587 N N . GLU A 1 85 ? -13.163 12.403 17.325 1.00 22.48 115 GLU A N 1
ATOM 588 C CA . GLU A 1 85 ? -13.229 11.700 16.048 1.00 24.28 115 GLU A CA 1
ATOM 589 C C . GLU A 1 85 ? -12.920 10.215 16.132 1.00 21.66 115 GLU A C 1
ATOM 590 O O . GLU A 1 85 ? -13.517 9.421 15.399 1.00 18.05 115 GLU A O 1
ATOM 596 N N . LEU A 1 86 ? -11.924 9.871 16.942 1.00 19.36 116 LEU A N 1
ATOM 597 C CA . LEU A 1 86 ? -11.590 8.496 17.195 1.00 20.25 116 LEU A CA 1
ATOM 598 C C . LEU A 1 86 ? -12.728 7.755 17.893 1.00 16.57 116 LEU A C 1
ATOM 599 O O . LEU A 1 86 ? -13.052 6.661 17.528 1.00 18.26 116 LEU A O 1
ATOM 604 N N . TRP A 1 87 ? -13.319 8.356 18.909 1.00 15.49 117 TRP A N 1
ATOM 605 C CA . TRP A 1 87 ? -14.499 7.800 19.600 1.00 15.66 117 TRP A CA 1
ATOM 606 C C . TRP A 1 87 ? -15.655 7.502 18.645 1.00 16.43 117 TRP A C 1
ATOM 607 O O . TRP A 1 87 ? -16.225 6.392 18.677 1.00 17.05 117 TRP A O 1
ATOM 618 N N . THR A 1 88 ? -16.020 8.502 17.827 1.00 14.86 118 THR A N 1
ATOM 619 C CA . THR A 1 88 ? -17.040 8.362 16.828 1.00 14.27 118 THR A CA 1
ATOM 620 C C . THR A 1 88 ? -16.798 7.215 15.859 1.00 16.47 118 THR A C 1
ATOM 621 O O . THR A 1 88 ? -17.712 6.460 15.555 1.00 14.92 118 THR A O 1
ATOM 625 N N . SER A 1 89 ? -15.559 7.123 15.360 1.00 16.61 119 SER A N 1
ATOM 626 C CA . SER A 1 89 ? -15.119 6.099 14.424 1.00 16.44 119 SER A CA 1
ATOM 627 C C . SER A 1 89 ? -15.257 4.654 14.959 1.00 17.55 119 SER A C 1
ATOM 628 O O . SER A 1 89 ? -15.671 3.738 14.219 1.00 17.51 119 SER A O 1
ATOM 631 N N . LEU A 1 90 ? -14.904 4.487 16.237 1.00 16.41 120 LEU A N 1
ATOM 632 C CA . LEU A 1 90 ? -14.936 3.221 16.963 1.00 16.72 120 LEU A CA 1
ATOM 633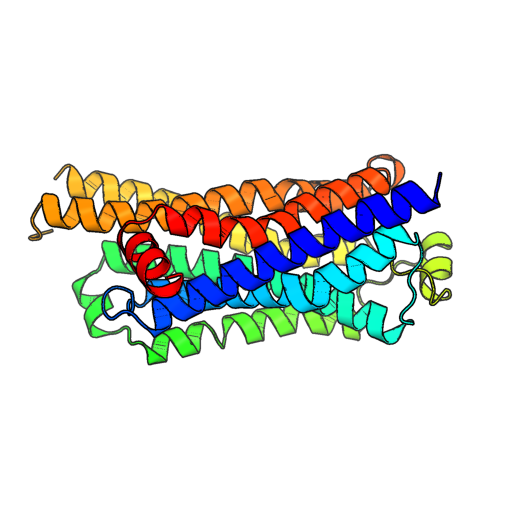 C C . LEU A 1 90 ? -16.349 2.836 17.311 1.00 15.59 120 LEU A C 1
ATOM 634 O O . LEU A 1 90 ? -16.664 1.637 17.347 1.00 15.30 120 LEU A O 1
ATOM 639 N N . ASP A 1 91 ? -17.180 3.850 17.611 1.00 15.98 121 ASP A N 1
ATOM 640 C CA . ASP A 1 91 ? -18.626 3.664 17.829 1.00 16.81 121 ASP A CA 1
ATOM 641 C C . ASP A 1 91 ? -19.267 3.118 16.520 1.00 17.25 121 ASP A C 1
ATOM 642 O O . ASP A 1 91 ? -19.920 2.058 16.490 1.00 16.65 121 ASP A O 1
ATOM 647 N N . VAL A 1 92 ? -19.074 3.864 15.444 1.00 15.95 122 VAL A N 1
ATOM 648 C CA . VAL A 1 92 ? -19.534 3.443 14.130 1.00 15.69 122 VAL A CA 1
ATOM 649 C C . VAL A 1 92 ? -19.013 2.038 13.709 1.00 15.34 122 VAL A C 1
ATOM 650 O O . VAL A 1 92 ? -19.785 1.218 13.187 1.00 15.61 122 VAL A O 1
ATOM 654 N N . LEU A 1 93 ? -17.729 1.773 13.947 1.00 16.31 123 LEU A N 1
ATOM 655 C CA . LEU A 1 93 ? -17.091 0.474 13.642 1.00 16.48 123 LEU A CA 1
ATOM 656 C C . LEU A 1 93 ? -17.775 -0.684 14.404 1.00 16.36 123 LEU A C 1
ATOM 657 O O . LEU A 1 93 ? -18.094 -1.701 13.800 1.00 13.75 123 LEU A O 1
ATOM 662 N N . CYS A 1 94 ? -17.941 -0.561 15.733 1.00 16.17 124 CYS A N 1
ATOM 663 C CA . CYS A 1 94 ? -18.578 -1.633 16.530 1.00 18.49 124 CYS A CA 1
ATOM 664 C C . CYS A 1 94 ? -20.000 -1.978 16.081 1.00 17.83 124 CYS A C 1
ATOM 665 O O . CYS A 1 94 ? -20.374 -3.162 16.065 1.00 18.34 124 CYS A O 1
ATOM 668 N N . VAL A 1 95 ? -20.778 -0.985 15.687 1.00 15.50 125 VAL A N 1
ATOM 669 C CA . VAL A 1 95 ? -22.143 -1.281 15.211 1.00 14.62 125 VAL A CA 1
ATOM 670 C C . VAL A 1 95 ? -22.097 -2.037 13.867 1.00 13.92 125 VAL A C 1
ATOM 671 O O . VAL A 1 95 ? -22.852 -3.027 13.643 1.00 14.22 125 VAL A O 1
ATOM 675 N N . THR A 1 96 ? -21.232 -1.553 12.966 1.00 13.29 126 THR A N 1
ATOM 676 C CA . THR A 1 96 ? -21.007 -2.140 11.659 1.00 12.79 126 THR A CA 1
ATOM 677 C C . THR A 1 96 ? -20.532 -3.624 11.721 1.00 13.23 126 THR A C 1
ATOM 678 O O . THR A 1 96 ? -21.129 -4.509 11.045 1.00 12.97 126 THR A O 1
ATOM 682 N N . ALA A 1 97 ? -19.465 -3.875 12.468 1.00 12.16 127 ALA A N 1
ATOM 683 C CA . ALA A 1 97 ? -18.932 -5.200 12.638 1.00 13.82 127 ALA A CA 1
ATOM 684 C C . ALA A 1 97 ? -19.974 -6.155 13.289 1.00 15.05 127 ALA A C 1
ATOM 685 O O . ALA A 1 97 ? -20.120 -7.320 12.841 1.00 14.47 127 ALA A O 1
ATOM 687 N N . SER A 1 98 ? -20.738 -5.645 14.272 1.00 14.31 128 SER A N 1
ATOM 688 C CA . SER A 1 98 ? -21.847 -6.440 14.868 1.00 15.01 128 SER A CA 1
ATOM 689 C C . SER A 1 98 ? -22.914 -6.907 13.820 1.00 15.27 128 SER A C 1
ATOM 690 O O . SER A 1 98 ? -23.169 -8.107 13.731 1.00 15.47 128 SER A O 1
ATOM 693 N N . VAL A 1 99 ? -23.468 -5.990 13.024 1.00 13.72 129 VAL A N 1
ATOM 694 C CA . VAL A 1 99 ? -24.504 -6.355 12.065 1.00 15.00 129 VAL A CA 1
ATOM 695 C C . VAL A 1 99 ? -23.917 -7.217 10.861 1.00 15.37 129 VAL A C 1
ATOM 696 O O . VAL A 1 99 ? -24.547 -8.128 10.384 1.00 17.42 129 VAL A O 1
ATOM 700 N N . GLU A 1 100 ? -22.688 -6.971 10.458 1.00 15.13 130 GLU A N 1
ATOM 701 C CA . GLU A 1 100 ? -22.042 -7.829 9.455 1.00 16.83 130 GLU A CA 1
ATOM 702 C C . GLU A 1 100 ? -21.781 -9.262 10.002 1.00 16.38 130 GLU A C 1
ATOM 703 O O . GLU A 1 100 ? -21.943 -10.233 9.268 1.00 17.43 130 GLU A O 1
ATOM 709 N N . THR A 1 101 ? -21.362 -9.389 11.261 1.00 15.30 131 THR A N 1
ATOM 710 C CA . THR A 1 101 ? -21.160 -10.708 11.886 1.00 16.07 131 THR A CA 1
ATOM 711 C C . THR A 1 101 ? -22.475 -11.466 12.022 1.00 16.20 131 THR A C 1
ATOM 712 O O . THR A 1 101 ? -22.498 -12.671 11.863 1.00 17.89 131 THR A O 1
ATOM 716 N N . LEU A 1 102 ? -23.557 -10.761 12.373 1.00 15.09 132 LEU A N 1
ATOM 717 C CA . LEU A 1 102 ? -24.880 -11.396 12.478 1.00 16.06 132 LEU A CA 1
ATOM 718 C C . LEU A 1 102 ? -25.396 -11.895 11.083 1.00 16.87 132 LEU A C 1
ATOM 719 O O . LEU A 1 102 ? -25.970 -13.008 10.960 1.00 14.39 132 LEU A O 1
ATOM 724 N N . CYS A 1 103 ? -25.169 -11.073 10.051 1.00 15.94 133 CYS A N 1
ATOM 725 C CA . CYS A 1 103 ? -25.521 -11.471 8.691 1.00 18.16 133 CYS A CA 1
ATOM 726 C C . CYS A 1 103 ? -24.672 -12.686 8.187 1.00 18.41 133 CYS A C 1
ATOM 727 O O . CYS A 1 103 ? -25.172 -13.598 7.517 1.00 19.71 133 CYS A O 1
ATOM 730 N N . VAL A 1 104 ? -23.403 -12.752 8.551 1.00 18.25 134 VAL A N 1
ATOM 731 C CA . VAL A 1 104 ? -22.566 -13.929 8.307 1.00 18.03 134 VAL A CA 1
ATOM 732 C C . VAL A 1 104 ? -23.037 -15.188 9.058 1.00 19.24 134 VAL A C 1
ATOM 733 O O . VAL A 1 104 ? -23.073 -16.321 8.488 1.00 16.54 134 VAL A O 1
ATOM 737 N N . ILE A 1 105 ? -23.453 -15.012 10.324 1.00 19.99 135 ILE A N 1
ATOM 738 C CA . ILE A 1 105 ? -24.002 -16.135 11.095 1.00 18.91 135 ILE A CA 1
ATOM 739 C C . ILE A 1 105 ? -25.250 -16.686 10.425 1.00 18.49 135 ILE A C 1
ATOM 740 O O . ILE A 1 105 ? -25.398 -17.916 10.286 1.00 17.57 135 ILE A O 1
ATOM 745 N N . ALA A 1 106 ? -26.141 -15.804 9.973 1.00 18.22 136 ALA A N 1
ATOM 746 C CA . ALA A 1 106 ? -27.355 -16.241 9.273 1.00 17.43 136 ALA A CA 1
ATOM 747 C C . ALA A 1 106 ? -27.048 -17.060 7.987 1.00 18.97 136 ALA A C 1
ATOM 748 O O . ALA A 1 106 ? -27.609 -18.144 7.769 1.00 19.42 136 ALA A O 1
ATOM 750 N N . ILE A 1 107 ? -26.118 -16.562 7.178 1.00 18.81 137 ILE A N 1
ATOM 751 C CA . ILE A 1 107 ? -25.756 -17.252 5.916 1.00 19.21 137 ILE A CA 1
ATOM 752 C C . ILE A 1 107 ? -25.078 -18.565 6.175 1.00 19.41 137 ILE A C 1
ATOM 753 O O . ILE A 1 107 ? -25.388 -19.549 5.549 1.00 22.01 137 ILE A O 1
ATOM 758 N N . ASP A 1 108 ? -24.173 -18.583 7.135 1.00 20.79 138 ASP A N 1
ATOM 759 C CA . ASP A 1 108 ? -23.424 -19.749 7.516 1.00 21.99 138 ASP A CA 1
ATOM 760 C C . ASP A 1 108 ? -24.336 -20.915 7.925 1.00 22.32 138 ASP A C 1
ATOM 761 O O . ASP A 1 108 ? -24.132 -22.070 7.508 1.00 21.81 138 ASP A O 1
ATOM 766 N N . ARG A 1 109 ? -25.293 -20.604 8.802 1.00 21.08 139 ARG A N 1
ATOM 767 C CA . ARG A 1 109 ? -26.298 -21.543 9.271 1.00 21.19 139 ARG A CA 1
ATOM 768 C C . ARG A 1 109 ? -27.208 -22.001 8.168 1.00 21.10 139 ARG A C 1
ATOM 769 O O . ARG A 1 109 ? -27.602 -23.156 8.142 1.00 21.19 139 ARG A O 1
ATOM 777 N N . TYR A 1 110 ? -27.625 -21.086 7.304 1.00 23.40 140 TYR A N 1
ATOM 778 C CA . TYR A 1 110 ? -28.425 -21.487 6.125 1.00 23.61 140 TYR A CA 1
ATOM 779 C C . TYR A 1 110 ? -27.700 -22.550 5.253 1.00 25.04 140 TYR A C 1
ATOM 780 O O . TYR A 1 110 ? -28.310 -23.505 4.797 1.00 25.76 140 TYR A O 1
ATOM 789 N N . LEU A 1 111 ? -26.406 -22.369 5.037 1.00 26.82 141 LEU A N 1
ATOM 790 C CA . LEU A 1 111 ? -25.597 -23.324 4.274 1.00 29.49 141 LEU A CA 1
ATOM 791 C C . LEU A 1 111 ? -25.317 -24.611 5.066 1.00 30.26 141 LEU A C 1
ATOM 792 O O . LEU A 1 111 ? -25.222 -25.692 4.498 1.00 30.55 141 LEU A O 1
ATOM 797 N N . ALA A 1 112 ? -25.139 -24.480 6.371 1.00 28.53 142 ALA A N 1
ATOM 798 C CA . ALA A 1 112 ? -24.979 -25.641 7.239 1.00 29.57 142 ALA A CA 1
ATOM 799 C C . ALA A 1 112 ? -26.223 -26.585 7.248 1.00 32.13 142 ALA A C 1
ATOM 800 O O . ALA A 1 112 ? -26.071 -27.818 7.179 1.00 32.49 142 ALA A O 1
ATOM 802 N N . ILE A 1 113 ? -27.430 -26.032 7.337 1.00 32.41 143 ILE A N 1
ATOM 803 C CA . ILE A 1 113 ? -28.641 -26.863 7.354 1.00 36.25 143 ILE A CA 1
ATOM 804 C C . ILE A 1 113 ? -29.097 -27.413 5.992 1.00 36.50 143 ILE A C 1
ATOM 805 O O . ILE A 1 113 ? -29.772 -28.449 5.967 1.00 32.02 143 ILE A O 1
ATOM 810 N N . THR A 1 114 ? -28.770 -26.705 4.903 1.00 36.28 144 THR A N 1
ATOM 811 C CA . THR A 1 114 ? -29.152 -27.107 3.551 1.00 37.18 144 THR A CA 1
ATOM 812 C C . THR A 1 114 ? -28.094 -27.925 2.832 1.00 39.35 144 THR A C 1
ATOM 813 O O . THR A 1 114 ? -28.375 -28.470 1.758 1.00 42.08 144 THR A O 1
ATOM 817 N N . SER A 1 115 ? -26.876 -27.965 3.369 1.00 36.87 145 SER A N 1
ATOM 818 C CA . SER A 1 115 ? -25.826 -28.817 2.826 1.00 36.92 145 SER A CA 1
ATOM 819 C C . SER A 1 115 ? -24.853 -29.292 3.879 1.00 33.14 145 SER A C 1
ATOM 820 O O . SER A 1 115 ? -23.673 -28.983 3.818 1.00 33.04 145 SER A O 1
ATOM 823 N N . PRO A 1 116 ? -25.341 -30.057 4.854 1.00 34.69 146 PRO A N 1
ATOM 824 C CA . PRO A 1 116 ? -24.517 -30.443 6.030 1.00 36.01 146 PRO A CA 1
ATOM 825 C C . PRO A 1 116 ? -23.213 -31.162 5.679 1.00 38.41 146 PRO A C 1
ATOM 826 O O . PRO A 1 116 ? -22.196 -30.956 6.333 1.00 39.60 146 PRO A O 1
ATOM 830 N N . PHE A 1 117 ? -23.257 -31.975 4.631 1.00 42.38 147 PHE A N 1
ATOM 831 C CA . PHE A 1 117 ? -22.099 -32.766 4.205 1.00 43.92 147 PHE A CA 1
ATOM 832 C C . PHE A 1 117 ? -21.031 -31.848 3.614 1.00 40.95 147 PHE A C 1
ATOM 833 O O . PHE A 1 117 ? -19.875 -31.779 4.097 1.00 32.48 147 PHE A O 1
ATOM 841 N N . ARG A 1 118 ? -21.415 -31.100 2.594 1.00 41.86 148 ARG A N 1
ATOM 842 C CA . ARG A 1 118 ? -20.468 -30.180 1.978 1.00 43.92 148 ARG A CA 1
ATOM 843 C C . ARG A 1 118 ? -19.887 -29.245 3.048 1.00 44.19 148 ARG A C 1
ATOM 844 O O . ARG A 1 118 ? -18.663 -29.075 3.159 1.00 44.79 148 ARG A O 1
ATOM 852 N N . TYR A 1 119 ? -20.764 -28.680 3.876 1.00 44.63 149 TYR A N 1
ATOM 853 C CA . TYR A 1 119 ? -20.363 -27.663 4.835 1.00 39.03 149 TYR A CA 1
ATOM 854 C C . TYR A 1 119 ? -19.314 -28.189 5.814 1.00 44.37 149 TYR A C 1
ATOM 855 O O . TYR A 1 119 ? -18.329 -27.521 6.128 1.00 42.01 149 TYR A O 1
ATOM 864 N N . GLN A 1 120 ? -19.535 -29.392 6.315 1.00 50.49 150 GLN A N 1
ATOM 865 C CA . GLN A 1 120 ? -18.686 -29.928 7.354 1.00 53.49 150 GLN A CA 1
ATOM 866 C C . GLN A 1 120 ? -17.374 -30.449 6.766 1.00 51.07 150 GLN A C 1
ATOM 867 O O . GLN A 1 120 ? -16.386 -30.601 7.492 1.00 51.80 150 GLN A O 1
ATOM 873 N N . SER A 1 121 ? -17.360 -30.705 5.459 1.00 50.87 151 SER A N 1
ATOM 874 C CA . SER A 1 121 ? -16.137 -31.133 4.775 1.00 53.63 151 SER A CA 1
ATOM 875 C C . SER A 1 121 ? -15.285 -29.953 4.258 1.00 54.31 151 SER A C 1
ATOM 876 O O . SER A 1 121 ? -14.164 -30.164 3.798 1.00 53.47 151 SER A O 1
ATOM 879 N N . LEU A 1 122 ? -15.798 -28.728 4.346 1.00 50.29 152 LEU A N 1
ATOM 880 C CA . LEU A 1 122 ? -15.124 -27.562 3.761 1.00 54.42 152 LEU A CA 1
ATOM 881 C C . LEU A 1 122 ? -14.832 -26.413 4.755 1.00 55.69 152 LEU A C 1
ATOM 882 O O . LEU A 1 122 ? -13.873 -25.683 4.565 1.00 61.56 152 LEU A O 1
ATOM 887 N N . MET A 1 123 ? -15.633 -26.257 5.813 1.00 54.98 153 MET A N 1
ATOM 888 C CA . MET A 1 123 ? -15.424 -25.192 6.792 1.00 46.53 153 MET A CA 1
ATOM 889 C C . MET A 1 123 ? -14.478 -25.608 7.920 1.00 51.99 153 MET A C 1
ATOM 890 O O . MET A 1 123 ? -14.579 -26.725 8.440 1.00 52.72 153 MET A O 1
ATOM 895 N N . THR A 1 124 ? -13.562 -24.716 8.305 1.00 44.52 154 THR A N 1
ATOM 896 C CA . THR A 1 124 ? -12.696 -24.975 9.456 1.00 47.25 154 THR A CA 1
ATOM 897 C C . THR A 1 124 ? -12.631 -23.794 10.426 1.00 46.09 154 THR A C 1
ATOM 898 O O . THR A 1 124 ? -12.968 -22.661 10.072 1.00 42.97 154 THR A O 1
ATOM 902 N N . ARG A 1 125 ? -12.202 -24.100 11.650 1.00 44.06 155 ARG A N 1
ATOM 903 C CA . ARG A 1 125 ? -11.951 -23.118 12.688 1.00 46.67 155 ARG A CA 1
ATOM 904 C C . ARG A 1 125 ? -11.109 -21.941 12.174 1.00 50.86 155 ARG A C 1
ATOM 905 O O . ARG A 1 125 ? -11.379 -20.779 12.502 1.00 53.26 155 ARG A O 1
ATOM 913 N N . ALA A 1 126 ? -10.109 -22.241 11.348 1.00 53.26 156 ALA A N 1
ATOM 914 C CA . ALA A 1 126 ? -9.269 -21.208 10.750 1.00 52.44 156 ALA A CA 1
ATOM 915 C C . ALA A 1 126 ? -9.988 -20.427 9.644 1.00 52.64 156 ALA A C 1
ATOM 916 O O . ALA A 1 126 ? -9.797 -19.212 9.532 1.00 54.83 156 ALA A O 1
ATOM 918 N N . ARG A 1 127 ? -10.796 -21.098 8.821 1.00 47.09 157 ARG A N 1
ATOM 919 C CA . ARG A 1 127 ? -11.530 -20.385 7.758 1.00 43.48 157 ARG A CA 1
ATOM 920 C C . ARG A 1 127 ? -12.630 -19.442 8.297 1.00 41.63 157 ARG A C 1
ATOM 921 O O . ARG A 1 127 ? -13.032 -18.470 7.640 1.00 40.83 157 ARG A O 1
ATOM 929 N N . ALA A 1 128 ? -13.150 -19.778 9.470 1.00 40.83 158 ALA A N 1
ATOM 930 C CA . ALA A 1 128 ? -14.048 -18.909 10.201 1.00 37.67 158 ALA A CA 1
ATOM 931 C C . ALA A 1 128 ? -13.258 -17.674 10.676 1.00 34.96 158 ALA A C 1
ATOM 932 O O . ALA A 1 128 ? -13.685 -16.549 10.430 1.00 32.72 158 ALA A O 1
ATOM 934 N N . LYS A 1 129 ? -12.113 -17.890 11.342 1.00 34.79 159 LYS A N 1
ATOM 935 C CA . LYS A 1 129 ? -11.226 -16.771 11.801 1.00 34.61 159 LYS A CA 1
ATOM 936 C C . LYS A 1 129 ? -10.870 -15.812 10.658 1.00 34.87 159 LYS A C 1
ATOM 937 O O . LYS A 1 129 ? -10.710 -14.612 10.855 1.00 36.98 159 LYS A O 1
ATOM 943 N N . VAL A 1 130 ? -10.789 -16.334 9.448 1.00 34.24 160 VAL A N 1
ATOM 944 C CA . VAL A 1 130 ? -10.542 -15.479 8.287 1.00 32.90 160 VAL A CA 1
ATOM 945 C C . VAL A 1 130 ? -11.726 -14.640 7.856 1.00 32.25 160 VAL A C 1
ATOM 946 O O . VAL A 1 130 ? -11.581 -13.450 7.496 1.00 33.43 160 VAL A O 1
ATOM 950 N N . ILE A 1 131 ? -12.880 -15.282 7.773 1.00 32.25 161 ILE A N 1
ATOM 951 C CA . ILE A 1 131 ? -14.131 -14.553 7.546 1.00 29.67 161 ILE A CA 1
ATOM 952 C C . ILE A 1 131 ? -14.293 -13.368 8.547 1.00 25.97 161 ILE A C 1
ATOM 953 O O . ILE A 1 131 ? -14.635 -12.276 8.146 1.00 28.58 161 ILE A O 1
ATOM 958 N N . ILE A 1 132 ? -13.996 -13.611 9.813 1.00 24.23 162 ILE A N 1
ATOM 959 C CA . ILE A 1 132 ? -14.118 -12.667 10.894 1.00 26.12 162 ILE A CA 1
ATOM 960 C C . ILE A 1 132 ? -13.188 -11.488 10.682 1.00 30.03 162 ILE A C 1
ATOM 961 O O . ILE A 1 132 ? -13.601 -10.319 10.853 1.00 24.19 162 ILE A O 1
ATOM 966 N N . CYS A 1 133 ? -11.946 -11.816 10.297 1.00 30.24 163 CYS A N 1
ATOM 967 C CA A CYS A 1 133 ? -10.946 -10.826 9.926 0.50 31.31 163 CYS A CA 1
ATOM 968 C CA B CYS A 1 133 ? -10.979 -10.799 9.974 0.50 30.81 163 CYS A CA 1
ATOM 969 C C . CYS A 1 133 ? -11.474 -9.930 8.807 1.00 29.16 163 CYS A C 1
ATOM 970 O O . CYS A 1 133 ? -11.421 -8.704 8.896 1.00 30.49 163 CYS A O 1
ATOM 975 N N . THR A 1 134 ? -11.975 -10.544 7.743 1.00 28.77 164 THR A N 1
ATOM 976 C CA . THR A 1 134 ? -12.512 -9.810 6.580 1.00 27.89 164 THR A CA 1
ATOM 977 C C . THR A 1 134 ? -13.638 -8.822 6.987 1.00 27.25 164 THR A C 1
ATOM 978 O O . THR A 1 134 ? -13.609 -7.629 6.639 1.00 27.04 164 THR A O 1
ATOM 982 N N . VAL A 1 135 ? -14.601 -9.327 7.769 1.00 24.86 165 VAL A N 1
ATOM 983 C CA . VAL A 1 135 ? -15.645 -8.532 8.379 1.00 20.51 165 VAL A CA 1
ATOM 984 C C . VAL A 1 135 ? -15.087 -7.278 9.027 1.00 20.14 165 VAL A C 1
ATOM 985 O O . VAL A 1 135 ? -15.513 -6.148 8.661 1.00 16.70 165 VAL A O 1
ATOM 989 N N . TRP A 1 136 ? -14.132 -7.446 9.941 1.00 18.94 166 TRP A N 1
ATOM 990 C CA . TRP A 1 136 ? -13.576 -6.274 10.643 1.00 19.95 166 TRP A CA 1
ATOM 991 C C . TRP A 1 136 ? -12.795 -5.320 9.728 1.00 23.22 166 TRP A C 1
ATOM 992 O O . TRP A 1 136 ? -12.759 -4.097 9.972 1.00 22.02 166 TRP A O 1
ATOM 1003 N N . ALA A 1 137 ? -12.125 -5.887 8.710 1.00 21.89 167 ALA A N 1
ATOM 1004 C CA . ALA A 1 137 ? -11.450 -5.081 7.704 1.00 23.11 167 ALA A CA 1
ATOM 1005 C C . ALA A 1 137 ? -12.469 -4.275 6.860 1.00 21.37 167 ALA A C 1
ATOM 1006 O O . ALA A 1 137 ? -12.271 -3.072 6.612 1.00 21.28 167 ALA A O 1
ATOM 1008 N N . ILE A 1 138 ? -13.567 -4.912 6.446 1.00 22.26 168 ILE A N 1
ATOM 1009 C CA . ILE A 1 138 ? -14.629 -4.222 5.672 1.00 22.28 168 ILE A CA 1
ATOM 1010 C C . ILE A 1 138 ? -15.292 -3.166 6.557 1.00 23.70 168 ILE A C 1
ATOM 1011 O O . ILE A 1 138 ? -15.377 -1.971 6.190 1.00 20.83 168 ILE A O 1
ATOM 1016 N N . SER A 1 139 ? -15.591 -3.562 7.800 1.00 20.73 169 SER A N 1
ATOM 1017 C CA . SER A 1 139 ? -16.219 -2.627 8.729 1.00 19.58 169 SER A CA 1
ATOM 1018 C C . SER A 1 139 ? -15.351 -1.398 8.949 1.00 21.25 169 SER A C 1
ATOM 1019 O O . SER A 1 139 ? -15.879 -0.279 8.921 1.00 19.95 169 SER A O 1
ATOM 1022 N N . ALA A 1 140 ? -14.047 -1.607 9.206 1.00 22.07 170 ALA A N 1
ATOM 1023 C CA . ALA A 1 140 ? -13.091 -0.495 9.443 1.00 22.39 170 ALA A CA 1
ATOM 1024 C C . ALA A 1 140 ? -12.962 0.427 8.234 1.00 24.29 170 ALA A C 1
ATOM 1025 O O . ALA A 1 140 ? -12.961 1.633 8.376 1.00 23.57 170 ALA A O 1
ATOM 1027 N N . LEU A 1 141 ? -12.842 -0.155 7.046 1.00 26.55 171 LEU A N 1
ATOM 1028 C CA . LEU A 1 141 ? -12.910 0.610 5.782 1.00 27.51 171 LEU A CA 1
ATOM 1029 C C . LEU A 1 141 ? -14.141 1.503 5.660 1.00 29.38 171 LEU A C 1
ATOM 1030 O O . LEU A 1 141 ? -14.010 2.748 5.502 1.00 30.03 171 LEU A O 1
ATOM 1035 N N . VAL A 1 142 ? -15.344 0.913 5.731 1.00 27.83 172 VAL A N 1
ATOM 1036 C CA . VAL A 1 142 ? -16.572 1.757 5.604 1.00 28.46 172 VAL A CA 1
ATOM 1037 C C . VAL A 1 142 ? -16.793 2.763 6.764 1.00 27.40 172 VAL A C 1
ATOM 1038 O O . VAL A 1 142 ? -17.530 3.763 6.619 1.00 29.16 172 VAL A O 1
ATOM 1042 N N . SER A 1 143 ? -16.161 2.494 7.904 1.00 24.15 173 SER A N 1
ATOM 1043 C CA . SER A 1 143 ? -16.319 3.282 9.103 1.00 25.04 173 SER A CA 1
ATOM 1044 C C . SER A 1 143 ? -15.264 4.363 9.170 1.00 28.04 173 SER A C 1
ATOM 1045 O O . SER A 1 143 ? -15.597 5.551 9.272 1.00 31.12 173 SER A O 1
ATOM 1048 N N . PHE A 1 144 ? -13.998 3.963 9.096 1.00 27.44 174 PHE A N 1
ATOM 1049 C CA . PHE A 1 144 ? -12.894 4.875 9.457 1.00 31.61 174 PHE A CA 1
ATOM 1050 C C . PHE A 1 144 ? -12.652 5.875 8.341 1.00 30.99 174 PHE A C 1
ATOM 1051 O O . PHE A 1 144 ? -12.515 7.088 8.603 1.00 27.58 174 PHE A O 1
ATOM 1059 N N . LEU A 1 145 ? -12.702 5.381 7.111 1.00 31.32 175 LEU A N 1
ATOM 1060 C CA . LEU A 1 145 ? -12.288 6.163 5.947 1.00 34.67 175 LEU A CA 1
ATOM 1061 C C . LEU A 1 145 ? -13.155 7.408 5.767 1.00 34.35 175 LEU A C 1
ATOM 1062 O O . LEU A 1 145 ? -12.602 8.519 5.625 1.00 32.01 175 LEU A O 1
ATOM 1067 N N . PRO A 1 146 ? -14.508 7.247 5.783 1.00 32.24 176 PRO A N 1
ATOM 1068 C CA . PRO A 1 146 ? -15.329 8.460 5.574 1.00 29.16 176 PRO A CA 1
ATOM 1069 C C . PRO A 1 146 ? -15.171 9.519 6.684 1.00 29.94 176 PRO A C 1
ATOM 1070 O O . PRO A 1 146 ? -15.192 10.749 6.411 1.00 24.22 176 PRO A O 1
ATOM 1074 N N . ILE A 1 147 ? -14.978 9.047 7.910 1.00 31.25 177 ILE A N 1
ATOM 1075 C CA . ILE A 1 147 ? -14.711 9.949 9.047 1.00 35.13 177 ILE A CA 1
ATOM 1076 C C . ILE A 1 147 ? -13.411 10.708 8.818 1.00 37.75 177 ILE A C 1
ATOM 1077 O O . ILE A 1 147 ? -13.399 11.947 8.856 1.00 39.02 177 ILE A O 1
ATOM 1082 N N . MET A 1 148 ? -12.334 9.950 8.588 1.00 37.63 178 MET A N 1
ATOM 1083 C CA . MET A 1 148 ? -10.996 10.487 8.278 1.00 39.83 178 MET A CA 1
ATOM 1084 C C . MET A 1 148 ? -10.978 11.541 7.174 1.00 36.96 178 MET A C 1
ATOM 1085 O O . MET A 1 148 ? -10.250 12.527 7.272 1.00 39.40 178 MET A O 1
ATOM 1090 N N . MET A 1 149 ? -11.749 11.308 6.120 1.00 35.25 179 MET A N 1
ATOM 1091 C CA . MET A 1 149 ? -11.776 12.187 4.952 1.00 38.06 179 MET A CA 1
ATOM 1092 C C . MET A 1 149 ? -12.748 13.360 5.086 1.00 35.70 179 MET A C 1
ATOM 1093 O O . MET A 1 149 ? -12.874 14.152 4.162 1.00 40.69 179 MET A O 1
ATOM 1098 N N . HIS A 1 150 ? -13.420 13.455 6.225 1.00 34.59 180 HIS A N 1
ATOM 1099 C CA . HIS A 1 150 ? -14.378 14.487 6.500 1.00 34.74 180 HIS A CA 1
ATOM 1100 C C . HIS A 1 150 ? -15.529 14.492 5.504 1.00 30.13 180 HIS A C 1
ATOM 1101 O O . HIS A 1 150 ? -16.118 15.544 5.260 1.00 28.73 180 HIS A O 1
ATOM 1108 N N . TRP A 1 151 ? -15.892 13.331 4.956 1.00 26.61 181 TRP A N 1
ATOM 1109 C CA . TRP A 1 151 ? -17.016 13.284 4.019 1.00 25.39 181 TRP A CA 1
ATOM 1110 C C . TRP A 1 151 ? -18.375 13.502 4.702 1.00 23.24 181 TRP A C 1
ATOM 1111 O O . TRP A 1 151 ? -19.405 13.668 4.039 1.00 23.67 181 TRP A O 1
ATOM 1122 N N . TRP A 1 152 ? -18.351 13.430 6.017 1.00 23.02 182 TRP A N 1
ATOM 1123 C CA . TRP A 1 152 ? -19.5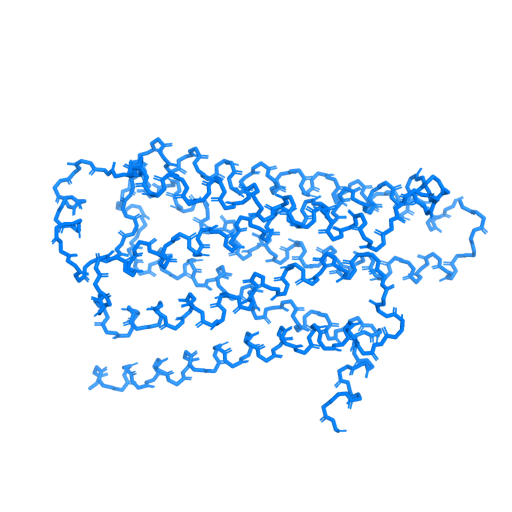04 13.587 6.859 1.00 23.61 182 TRP A CA 1
ATOM 1124 C C . TRP A 1 152 ? -19.828 15.031 7.209 1.00 22.53 182 TRP A C 1
ATOM 1125 O O . TRP A 1 152 ? -20.919 15.299 7.601 1.00 22.93 182 TRP A O 1
ATOM 1136 N N . ARG A 1 153 ? -18.924 15.970 7.021 1.00 25.59 183 ARG A N 1
ATOM 1137 C CA . ARG A 1 153 ? -19.181 17.340 7.511 1.00 30.11 183 ARG A CA 1
ATOM 1138 C C . ARG A 1 153 ? -20.333 18.075 6.788 1.00 28.39 183 ARG A C 1
ATOM 1139 O O . ARG A 1 153 ? -20.490 17.913 5.597 1.00 25.17 183 ARG A O 1
ATOM 1147 N N . ASP A 1 154 ? -21.132 18.823 7.564 1.00 26.91 184 ASP A N 1
ATOM 1148 C CA . ASP A 1 154 ? -22.237 19.638 7.135 1.00 27.62 184 ASP A CA 1
ATOM 1149 C C . ASP A 1 154 ? -21.806 21.121 7.129 1.00 29.86 184 ASP A C 1
ATOM 1150 O O . ASP A 1 154 ? -20.913 21.507 7.851 1.00 25.93 184 ASP A O 1
ATOM 1155 N N . GLU A 1 155 ? -22.482 21.947 6.354 1.00 30.04 185 GLU A N 1
ATOM 1156 C CA . GLU A 1 155 ? -22.054 23.326 6.132 1.00 35.60 185 GLU A CA 1
ATOM 1157 C C . GLU A 1 155 ? -22.922 24.366 6.867 1.00 31.35 185 GLU A C 1
ATOM 1158 O O . GLU A 1 155 ? -22.605 25.536 6.865 1.00 34.08 185 GLU A O 1
ATOM 1164 N N . ASP A 1 156 ? -23.977 23.945 7.545 1.00 32.34 186 ASP A N 1
ATOM 1165 C CA . ASP A 1 156 ? -24.770 24.858 8.410 1.00 34.33 186 ASP A CA 1
ATOM 1166 C C . ASP A 1 156 ? -23.862 25.543 9.461 1.00 31.95 186 ASP A C 1
ATOM 1167 O O . ASP A 1 156 ? -22.904 24.940 9.911 1.00 25.52 186 ASP A O 1
ATOM 1172 N N . PRO A 1 157 ? -24.173 26.797 9.848 1.00 33.64 187 PRO A N 1
ATOM 1173 C CA . PRO A 1 157 ? -23.454 27.474 10.955 1.00 33.67 187 PRO A CA 1
ATOM 1174 C C . PRO A 1 157 ? -23.477 26.707 12.263 1.00 34.88 187 PRO A C 1
ATOM 1175 O O . PRO A 1 157 ? -22.479 26.711 12.996 1.00 37.64 187 PRO A O 1
ATOM 1179 N N . GLN A 1 158 ? -24.597 26.062 12.578 1.00 35.76 188 GLN A N 1
ATOM 1180 C CA . GLN A 1 158 ? -24.677 25.260 13.805 1.00 36.08 188 GLN A CA 1
ATOM 1181 C C . GLN A 1 158 ? -23.613 24.151 13.736 1.00 33.69 188 GLN A C 1
ATOM 1182 O O . GLN A 1 158 ? -22.859 23.953 14.691 1.00 27.85 188 GLN A O 1
ATOM 1188 N N . ALA A 1 159 ? -23.546 23.464 12.584 1.00 26.89 189 ALA A N 1
ATOM 1189 C CA . ALA A 1 159 ? -22.567 22.407 12.341 1.00 25.45 189 ALA A CA 1
ATOM 1190 C C . ALA A 1 159 ? -21.153 22.966 12.443 1.00 25.01 189 ALA A C 1
ATOM 1191 O O . ALA A 1 159 ? -20.331 22.442 13.201 1.00 21.97 189 ALA A O 1
ATOM 1193 N N . LEU A 1 160 ? -20.894 24.058 11.733 1.00 24.77 190 LEU A N 1
ATOM 1194 C CA . LEU A 1 160 ? -19.577 24.698 11.726 1.00 27.66 190 LEU A CA 1
ATOM 1195 C C . LEU A 1 160 ? -19.126 25.142 13.115 1.00 28.70 190 LEU A C 1
ATOM 1196 O O . LEU A 1 160 ? -17.975 24.923 13.469 1.00 24.68 190 LEU A O 1
ATOM 1201 N N . LYS A 1 161 ? -20.049 25.695 13.911 1.00 29.06 191 LYS A N 1
ATOM 1202 C CA . LYS A 1 161 ? -19.776 26.046 15.313 1.00 32.17 191 LYS A CA 1
ATOM 1203 C C . LYS A 1 161 ? -19.397 24.800 16.151 1.00 31.29 191 LYS A C 1
ATOM 1204 O O . LYS A 1 161 ? -18.426 24.841 16.956 1.00 28.15 191 LYS A O 1
ATOM 1210 N N . CYS A 1 162 ? -20.140 23.698 15.983 1.00 27.75 192 CYS A N 1
ATOM 1211 C CA . CYS A 1 162 ? -19.731 22.422 16.625 1.00 27.15 192 CYS A CA 1
ATOM 1212 C C . CYS A 1 162 ? -18.296 21.977 16.254 1.00 26.18 192 CYS A C 1
ATOM 1213 O O . CYS A 1 162 ? -17.483 21.586 17.128 1.00 25.80 192 CYS A O 1
ATOM 1216 N N . TYR A 1 163 ? -17.958 22.070 14.976 1.00 25.49 193 TYR A N 1
ATOM 1217 C CA . TYR A 1 163 ? -16.661 21.587 14.489 1.00 28.39 193 TYR A CA 1
ATOM 1218 C C . TYR A 1 163 ? -15.477 22.452 14.953 1.00 32.65 193 TYR A C 1
ATOM 1219 O O . TYR A 1 163 ? -14.367 21.932 15.117 1.00 32.78 193 TYR A O 1
ATOM 1228 N N . GLN A 1 164 ? -15.714 23.742 15.155 1.00 34.56 194 GLN A N 1
ATOM 1229 C CA . GLN A 1 164 ? -14.711 24.658 15.704 1.00 38.39 194 GLN A CA 1
ATOM 1230 C C . GLN A 1 164 ? -14.573 24.503 17.233 1.00 35.31 194 GLN A C 1
ATOM 1231 O O . GLN A 1 164 ? -13.536 24.812 17.791 1.00 37.52 194 GLN A O 1
ATOM 1237 N N . ASP A 1 165 ? -15.630 24.067 17.906 1.00 30.56 195 ASP A N 1
ATOM 1238 C CA . ASP A 1 165 ? -15.619 23.881 19.351 1.00 30.38 195 ASP A CA 1
ATOM 1239 C C . ASP A 1 165 ? -15.153 22.463 19.776 1.00 29.23 195 ASP A C 1
ATOM 1240 O O . ASP A 1 165 ? -15.905 21.501 19.656 1.00 25.61 195 ASP A O 1
ATOM 1245 N N . PRO A 1 166 ? -13.920 22.348 20.326 1.00 30.97 196 PRO A N 1
ATOM 1246 C CA . PRO A 1 166 ? -13.439 21.047 20.843 1.00 29.72 196 PRO A CA 1
ATOM 1247 C C . PRO A 1 166 ? -14.353 20.413 21.896 1.00 26.43 196 PRO A C 1
ATOM 1248 O O . PRO A 1 166 ? -14.328 19.194 22.054 1.00 27.27 196 PRO A O 1
ATOM 1252 N N . GLY A 1 167 ? -15.118 21.243 22.604 1.00 24.00 197 GLY A N 1
ATOM 1253 C CA . GLY A 1 167 ? -16.127 20.831 23.595 1.00 21.96 197 GLY A CA 1
ATOM 1254 C C . GLY A 1 167 ? -17.468 20.344 23.069 1.00 22.20 197 GLY A C 1
ATOM 1255 O O . GLY A 1 167 ? -18.297 19.844 23.832 1.00 24.86 197 GLY A O 1
ATOM 1256 N N . CYS A 1 168 ? -17.655 20.429 21.763 1.00 23.41 198 CYS A N 1
ATOM 1257 C CA . CYS A 1 168 ? -18.812 19.865 21.084 1.00 24.26 198 CYS A CA 1
ATOM 1258 C C . CYS A 1 168 ? -18.410 18.600 20.299 1.00 21.94 198 CYS A C 1
ATOM 1259 O O . CYS A 1 168 ? -17.548 18.664 19.385 1.00 18.90 198 CYS A O 1
ATOM 1262 N N . CYS A 1 169 ? -19.012 17.457 20.648 1.00 19.01 199 CYS A N 1
ATOM 1263 C CA . CYS A 1 169 ? -18.808 16.213 19.880 1.00 21.59 199 CYS A CA 1
ATOM 1264 C C . CYS A 1 169 ? -20.177 15.626 19.430 1.00 24.02 199 CYS A C 1
ATOM 1265 O O . CYS A 1 169 ? -20.387 14.457 19.565 1.00 30.39 199 CYS A O 1
ATOM 1268 N N . ASP A 1 170 ? -21.106 16.450 18.960 1.00 26.42 200 ASP A N 1
ATOM 1269 C CA . ASP A 1 170 ? -22.369 15.959 18.302 1.00 27.96 200 ASP A CA 1
ATOM 1270 C C . ASP A 1 170 ? -21.995 15.516 16.893 1.00 25.40 200 ASP A C 1
ATOM 1271 O O . ASP A 1 170 ? -21.290 16.258 16.196 1.00 23.10 200 ASP A O 1
ATOM 1276 N N . PHE A 1 171 ? -22.426 14.322 16.481 1.00 24.43 201 PHE A N 1
ATOM 1277 C CA . PHE A 1 171 ? -22.135 13.814 15.137 1.00 27.13 201 PHE A CA 1
ATOM 1278 C C . PHE A 1 171 ? -23.133 14.470 14.144 1.00 26.38 201 PHE A C 1
ATOM 1279 O O . PHE A 1 171 ? -24.058 13.835 13.655 1.00 28.12 201 PHE A O 1
ATOM 1287 N N . VAL A 1 172 ? -22.968 15.760 13.917 1.00 23.30 202 VAL A N 1
ATOM 1288 C CA . VAL A 1 172 ? -23.800 16.537 12.986 1.00 22.47 202 VAL A CA 1
ATOM 1289 C C . VAL A 1 172 ? -23.282 16.244 11.574 1.00 21.17 202 VAL A C 1
ATOM 1290 O O . VAL A 1 172 ? -22.150 16.617 11.239 1.00 20.92 202 VAL A O 1
ATOM 1294 N N . THR A 1 173 ? -24.084 15.604 10.734 1.00 20.24 203 THR A N 1
ATOM 1295 C CA . THR A 1 173 ? -23.616 15.197 9.388 1.00 22.03 203 THR A CA 1
ATOM 1296 C C . THR A 1 173 ? -24.503 15.767 8.262 1.00 21.06 203 THR A C 1
ATOM 1297 O O . THR A 1 173 ? -25.603 16.160 8.523 1.00 20.45 203 THR A O 1
ATOM 1301 N N . ASN A 1 174 ? -23.992 15.787 7.028 1.00 20.28 204 ASN A N 1
ATOM 1302 C CA . ASN A 1 174 ? -24.795 16.166 5.852 1.00 20.10 204 ASN A CA 1
ATOM 1303 C C . ASN A 1 174 ? -25.672 14.957 5.484 1.00 19.77 204 ASN A C 1
ATOM 1304 O O . ASN A 1 174 ? -25.430 13.822 5.944 1.00 19.23 204 ASN A O 1
ATOM 1309 N N . ARG A 1 175 ? -26.674 15.191 4.657 1.00 18.76 205 ARG A N 1
ATOM 1310 C CA . ARG A 1 175 ? -27.670 14.212 4.327 1.00 21.73 205 ARG A CA 1
ATOM 1311 C C . ARG A 1 175 ? -27.118 13.072 3.540 1.00 19.71 205 ARG A C 1
ATOM 1312 O O . ARG A 1 175 ? -27.407 11.897 3.818 1.00 18.25 205 ARG A O 1
ATOM 1320 N N . ALA A 1 176 ? -26.239 13.398 2.615 1.00 20.28 206 ALA A N 1
ATOM 1321 C CA . ALA A 1 176 ? -25.666 12.397 1.761 1.00 18.80 206 ALA A CA 1
ATOM 1322 C C . ALA A 1 176 ? -24.959 11.316 2.557 1.00 16.39 206 ALA A C 1
ATOM 1323 O O . ALA A 1 176 ? -25.123 10.125 2.294 1.00 15.44 206 ALA A O 1
ATOM 1325 N N . TYR A 1 177 ? -24.058 11.755 3.414 1.00 16.20 207 TYR A N 1
ATOM 1326 C CA . TYR A 1 177 ? -23.316 10.863 4.309 1.00 16.46 207 TYR A CA 1
ATOM 1327 C C . TYR A 1 177 ? -24.273 10.082 5.214 1.00 16.25 207 TYR A C 1
ATOM 1328 O O . TYR A 1 177 ? -24.158 8.821 5.314 1.00 18.65 207 TYR A O 1
ATOM 1337 N N . ALA A 1 178 ? -25.292 10.752 5.781 1.00 15.62 208 ALA A N 1
ATOM 1338 C CA . ALA A 1 178 ? -26.183 10.051 6.705 1.00 15.93 208 ALA A CA 1
ATOM 1339 C C . ALA A 1 178 ? -26.897 8.895 6.064 1.00 16.57 208 ALA A C 1
ATOM 1340 O O . ALA A 1 178 ? -26.920 7.779 6.604 1.00 16.43 208 ALA A O 1
ATOM 1342 N N . ILE A 1 179 ? -27.415 9.119 4.878 1.00 16.35 209 ILE A N 1
ATOM 1343 C CA . ILE A 1 179 ? -28.143 8.067 4.156 1.00 16.25 209 ILE A CA 1
ATOM 1344 C C . ILE A 1 179 ? -27.237 6.962 3.706 1.00 15.42 209 ILE A C 1
ATOM 1345 O O . ILE A 1 179 ? -27.547 5.774 3.902 1.00 15.54 209 ILE A O 1
ATOM 1350 N N . ALA A 1 180 ? -26.105 7.333 3.077 1.00 16.33 210 ALA A N 1
ATOM 1351 C CA . ALA A 1 180 ? -25.221 6.352 2.468 1.00 15.61 210 ALA A CA 1
ATOM 1352 C C . ALA A 1 180 ? -24.517 5.507 3.549 1.00 16.14 210 ALA A C 1
ATOM 1353 O O . ALA A 1 180 ? -24.479 4.261 3.474 1.00 17.44 210 ALA A O 1
ATOM 1355 N N . SER A 1 181 ? -24.005 6.156 4.589 1.00 15.17 211 SER A N 1
ATOM 1356 C CA . SER A 1 181 ? -23.370 5.391 5.634 1.00 14.85 211 SER A CA 1
ATOM 1357 C C . SER A 1 181 ? -24.369 4.451 6.326 1.00 14.66 211 SER A C 1
ATOM 1358 O O . SER A 1 181 ? -24.047 3.281 6.605 1.00 14.18 211 SER A O 1
ATOM 1361 N N . SER A 1 182 ? -25.586 4.937 6.579 1.00 16.17 212 SER A N 1
ATOM 1362 C CA . SER A 1 182 ? -26.642 4.103 7.162 1.00 15.94 212 SER A CA 1
ATOM 1363 C C . SER A 1 182 ? -27.025 2.876 6.271 1.00 17.58 212 SER A C 1
ATOM 1364 O O . SER A 1 182 ? -27.212 1.760 6.777 1.00 17.84 212 SER A O 1
ATOM 1367 N N . ILE A 1 183 ? -27.175 3.087 4.971 1.00 15.41 213 ILE A N 1
ATOM 1368 C CA . ILE A 1 183 ? -27.455 1.984 4.063 1.00 17.00 213 ILE A CA 1
ATOM 1369 C C . ILE A 1 183 ? -26.380 0.913 4.175 1.00 17.22 213 ILE A C 1
ATOM 1370 O O . ILE A 1 183 ? -26.669 -0.285 4.367 1.00 17.10 213 ILE A O 1
ATOM 1375 N N . ILE A 1 184 ? -25.136 1.353 4.071 1.00 18.68 214 ILE A N 1
ATOM 1376 C CA . ILE A 1 184 ? -24.002 0.461 3.884 1.00 19.26 214 ILE A CA 1
ATOM 1377 C C . ILE A 1 184 ? -23.567 -0.187 5.166 1.00 19.70 214 ILE A C 1
ATOM 1378 O O . ILE A 1 184 ? -23.101 -1.341 5.150 1.00 20.33 214 ILE A O 1
ATOM 1383 N N . SER A 1 185 ? -23.604 0.562 6.264 1.00 19.94 215 SER A N 1
ATOM 1384 C CA . SER A 1 185 ? -23.179 0.00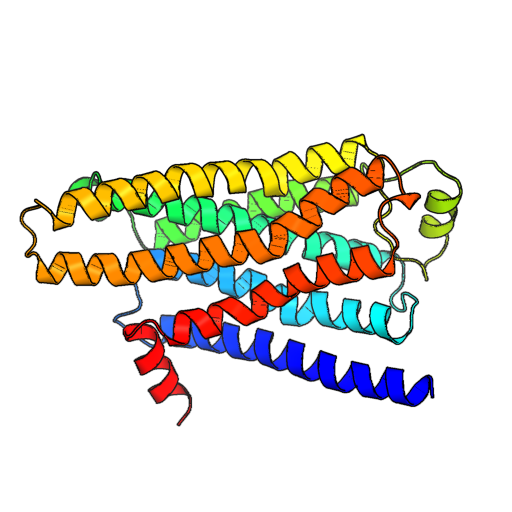8 7.582 1.00 20.27 215 SER A CA 1
ATOM 1385 C C . SER A 1 185 ? -24.256 -0.894 8.212 1.00 19.30 215 SER A C 1
ATOM 1386 O O . SER A 1 185 ? -23.915 -1.914 8.829 1.00 22.13 215 SER A O 1
ATOM 1389 N N . PHE A 1 186 ? -25.527 -0.538 8.036 1.00 17.67 216 PHE A N 1
ATOM 1390 C CA . PHE A 1 186 ? -26.646 -1.105 8.822 1.00 18.62 216 PHE A CA 1
ATOM 1391 C C . PHE A 1 186 ? -27.822 -1.660 7.968 1.00 17.53 216 PHE A C 1
ATOM 1392 O O . PHE A 1 186 ? -28.147 -2.851 8.064 1.00 17.72 216 PHE A O 1
ATOM 1400 N N . TYR A 1 187 ? -28.464 -0.836 7.163 1.00 17.21 217 TYR A N 1
ATOM 1401 C CA . TYR A 1 187 ? -29.729 -1.294 6.558 1.00 21.33 217 TYR A CA 1
ATOM 1402 C C . TYR A 1 187 ? -29.586 -2.486 5.607 1.00 20.28 217 TYR A C 1
ATOM 1403 O O . TYR A 1 187 ? -30.441 -3.378 5.637 1.00 21.42 217 TYR A O 1
ATOM 1412 N N . ILE A 1 188 ? -28.538 -2.548 4.806 1.00 22.33 218 ILE A N 1
ATOM 1413 C CA . ILE A 1 188 ? -28.369 -3.719 3.870 1.00 23.89 218 ILE A CA 1
ATOM 1414 C C . ILE A 1 188 ? -27.980 -5.041 4.560 1.00 21.09 218 ILE A C 1
ATOM 1415 O O . ILE A 1 188 ? -28.460 -6.106 4.209 1.00 19.88 218 ILE A O 1
ATOM 1420 N N . PRO A 1 189 ? -27.015 -5.001 5.473 1.00 18.96 219 PRO A N 1
ATOM 1421 C CA . PRO A 1 189 ? -26.725 -6.255 6.178 1.00 18.47 219 PRO A CA 1
ATOM 1422 C C . PRO A 1 189 ? -27.914 -6.672 7.096 1.00 18.35 219 PRO A C 1
ATOM 1423 O O . PRO A 1 189 ? -28.173 -7.863 7.217 1.00 19.55 219 PRO A O 1
ATOM 1427 N N . LEU A 1 190 ? -28.632 -5.725 7.690 1.00 16.60 220 LEU A N 1
ATOM 1428 C CA . LEU A 1 190 ? -29.815 -6.051 8.504 1.00 17.62 220 LEU A CA 1
ATOM 1429 C C . LEU A 1 190 ? -30.876 -6.751 7.658 1.00 18.44 220 LEU A C 1
ATOM 1430 O O . LEU A 1 190 ? -31.371 -7.782 8.067 1.00 17.65 220 LEU A O 1
ATOM 1435 N N . LEU A 1 191 ? -31.219 -6.168 6.492 1.00 18.32 221 LEU A N 1
ATOM 1436 C CA . LEU A 1 191 ? -32.227 -6.721 5.618 1.00 19.22 221 LEU A CA 1
ATOM 1437 C C . LEU A 1 191 ? -31.858 -8.139 5.145 1.00 18.80 221 LEU A C 1
ATOM 1438 O O . LEU A 1 191 ? -32.687 -9.059 5.197 1.00 17.97 221 LEU A O 1
ATOM 1443 N N . ILE A 1 192 ? -30.598 -8.328 4.781 1.00 19.21 222 ILE A N 1
ATOM 1444 C CA . ILE A 1 192 ? -30.072 -9.640 4.449 1.00 19.79 222 ILE A CA 1
ATOM 1445 C C . ILE A 1 192 ? -30.131 -10.624 5.616 1.00 20.09 222 ILE A C 1
ATOM 1446 O O . ILE A 1 192 ? -30.530 -11.764 5.426 1.00 18.82 222 ILE A O 1
ATOM 1451 N N . MET A 1 193 ? -29.690 -10.199 6.806 1.00 19.12 223 MET A N 1
ATOM 1452 C CA . MET A 1 193 ? -29.730 -11.046 7.999 1.00 20.68 223 MET A CA 1
ATOM 1453 C C . MET A 1 193 ? -31.140 -11.533 8.270 1.00 19.07 223 MET A C 1
ATOM 1454 O O . MET A 1 193 ? -31.359 -12.734 8.447 1.00 18.13 223 MET A O 1
ATOM 1459 N N . ILE A 1 194 ? -32.098 -10.618 8.190 1.00 18.27 224 ILE A N 1
ATOM 1460 C CA . ILE A 1 194 ? -33.494 -10.937 8.461 1.00 21.69 224 ILE A CA 1
ATOM 1461 C C . ILE A 1 194 ? -34.082 -11.902 7.407 1.00 23.96 224 ILE A C 1
ATOM 1462 O O . ILE A 1 194 ? -34.732 -12.893 7.764 1.00 22.65 224 ILE A O 1
ATOM 1467 N N . PHE A 1 195 ? -33.851 -11.608 6.125 1.00 23.66 225 PHE A N 1
ATOM 1468 C CA . PHE A 1 195 ? -34.365 -12.452 5.028 1.00 22.58 225 PHE A CA 1
ATOM 1469 C C . PHE A 1 195 ? -33.877 -13.903 5.123 1.00 19.97 225 PHE A C 1
ATOM 1470 O O . PHE A 1 195 ? -34.665 -14.858 4.988 1.00 19.42 225 PHE A O 1
ATOM 1478 N N . VAL A 1 196 ? -32.573 -14.047 5.284 1.00 20.77 226 VAL A N 1
ATOM 1479 C CA . VAL A 1 196 ? -31.893 -15.310 5.416 1.00 20.43 226 VAL A CA 1
ATOM 1480 C C . VAL A 1 196 ? -32.246 -16.041 6.702 1.00 20.32 226 VAL A C 1
ATOM 1481 O O . VAL A 1 196 ? -32.501 -17.218 6.654 1.00 19.84 226 VAL A O 1
ATOM 1485 N N . ALA A 1 197 ? -32.314 -15.336 7.834 1.00 20.10 227 ALA A N 1
ATOM 1486 C CA . ALA A 1 197 ? -32.752 -15.934 9.111 1.00 20.13 227 ALA A CA 1
ATOM 1487 C C . ALA A 1 197 ? -34.180 -16.536 9.045 1.00 20.99 227 ALA A C 1
ATOM 1488 O O . ALA A 1 197 ? -34.460 -17.588 9.605 1.00 18.53 227 ALA A O 1
ATOM 1490 N N . LEU A 1 198 ? -35.075 -15.868 8.336 1.00 22.61 228 LEU A N 1
ATOM 1491 C CA . LEU A 1 198 ? -36.415 -16.340 8.210 1.00 23.81 228 LEU A CA 1
ATOM 1492 C C . LEU A 1 198 ? -36.469 -17.633 7.363 1.00 25.48 228 LEU A C 1
ATOM 1493 O O . LEU A 1 198 ? -37.246 -18.539 7.651 1.00 25.14 228 LEU A O 1
ATOM 1498 N N . ARG A 1 199 ? -35.607 -17.724 6.362 1.00 25.81 229 ARG A N 1
ATOM 1499 C CA . ARG A 1 199 ? -35.466 -18.946 5.591 1.00 28.11 229 ARG A CA 1
ATOM 1500 C C . ARG A 1 199 ? -34.842 -20.092 6.406 1.00 27.44 229 ARG A C 1
ATOM 1501 O O . ARG A 1 199 ? -35.228 -21.238 6.235 1.00 25.42 229 ARG A O 1
ATOM 1509 N N . VAL A 1 200 ? -33.897 -19.773 7.292 1.00 24.96 230 VAL A N 1
ATOM 1510 C CA . VAL A 1 200 ? -33.308 -20.786 8.193 1.00 25.48 230 VAL A CA 1
ATOM 1511 C C . VAL A 1 200 ? -34.384 -21.328 9.105 1.00 24.20 230 VAL A C 1
ATOM 1512 O O . VAL A 1 200 ? -34.504 -22.545 9.290 1.00 24.82 230 VAL A O 1
ATOM 1516 N N . TYR A 1 201 ? -35.162 -20.417 9.644 1.00 24.31 231 TYR A N 1
ATOM 1517 C CA . TYR A 1 201 ? -36.303 -20.779 10.458 1.00 28.82 231 TYR A CA 1
ATOM 1518 C C . TYR A 1 201 ? -37.290 -21.684 9.707 1.00 28.31 231 TYR A C 1
ATOM 1519 O O . TYR A 1 201 ? -37.670 -22.745 10.229 1.00 23.67 231 TYR A O 1
ATOM 1528 N N . ARG A 1 202 ? -37.686 -21.289 8.491 1.00 29.48 232 ARG A N 1
ATOM 1529 C CA . ARG A 1 202 ? -38.508 -22.173 7.639 1.00 32.49 232 ARG A CA 1
ATOM 1530 C C . ARG A 1 202 ? -37.927 -23.599 7.455 1.00 33.67 232 ARG A C 1
ATOM 1531 O O . ARG A 1 202 ? -38.605 -24.615 7.726 1.00 35.12 232 ARG A O 1
ATOM 1539 N N . GLU A 1 203 ? -36.676 -23.678 7.011 1.00 29.35 233 GLU A N 1
ATOM 1540 C CA . GLU A 1 203 ? -36.056 -24.966 6.716 1.00 32.12 233 GLU A CA 1
ATOM 1541 C C . GLU A 1 203 ? -35.905 -25.867 7.980 1.00 31.51 233 GLU A C 1
ATOM 1542 O O . GLU A 1 203 ? -36.119 -27.077 7.904 1.00 30.35 233 GLU A O 1
ATOM 1548 N N . ALA A 1 204 ? -35.563 -25.280 9.127 1.00 29.95 234 ALA A N 1
ATOM 1549 C CA . ALA A 1 204 ? -35.415 -26.039 10.379 1.00 33.03 234 ALA A CA 1
ATOM 1550 C C . ALA A 1 204 ? -36.750 -26.716 10.720 1.00 34.38 234 ALA A C 1
ATOM 1551 O O . ALA A 1 204 ? -36.819 -27.909 11.002 1.00 35.24 234 ALA A O 1
ATOM 1553 N N . LYS A 1 205 ? -37.796 -25.899 10.685 1.00 34.24 235 LYS A N 1
ATOM 1554 C CA . LYS A 1 205 ? -39.172 -26.299 10.866 1.00 39.38 235 LYS A CA 1
ATOM 1555 C C . LYS A 1 205 ? -39.555 -27.469 9.936 1.00 38.57 235 LYS A C 1
ATOM 1556 O O . LYS A 1 205 ? -40.077 -28.481 10.408 1.00 37.44 235 LYS A O 1
ATOM 1562 N N . GLU A 1 206 ? -39.250 -27.365 8.646 1.00 36.36 236 GLU A N 1
ATOM 1563 C CA . GLU A 1 206 ? -39.521 -28.449 7.711 1.00 42.31 236 GLU A CA 1
ATOM 1564 C C . GLU A 1 206 ? -38.803 -29.737 8.174 1.00 41.86 236 GLU A C 1
ATOM 1565 O O . GLU A 1 206 ? -39.373 -30.839 8.125 1.00 40.40 236 GLU A O 1
ATOM 1571 N N . GLN A 1 207 ? -37.544 -29.597 8.575 1.00 39.71 237 GLN A N 1
ATOM 1572 C CA . GLN A 1 207 ? -36.701 -30.752 8.890 1.00 40.51 237 GLN A CA 1
ATOM 1573 C C . GLN A 1 207 ? -37.188 -31.534 10.116 1.00 40.49 237 GLN A C 1
ATOM 1574 O O . GLN A 1 207 ? -37.210 -32.749 10.066 1.00 42.46 237 GLN A O 1
ATOM 1580 N N . ILE A 1 208 ? -37.531 -30.869 11.216 1.00 42.80 238 ILE A N 1
ATOM 1581 C CA . ILE A 1 208 ? -38.058 -31.609 12.376 1.00 48.61 238 ILE A CA 1
ATOM 1582 C C . ILE A 1 208 ? -39.386 -32.274 12.080 1.00 48.79 238 ILE A C 1
ATOM 1583 O O . ILE A 1 208 ? -39.686 -33.291 12.690 1.00 49.70 238 ILE A O 1
ATOM 1588 N N . ARG A 1 209 ? -40.167 -31.707 11.167 1.00 48.88 239 ARG A N 1
ATOM 1589 C CA . ARG A 1 209 ? -41.483 -32.248 10.854 1.00 51.32 239 ARG A CA 1
ATOM 1590 C C . ARG A 1 209 ? -41.317 -33.544 10.103 1.00 49.87 239 ARG A C 1
ATOM 1591 O O . ARG A 1 209 ? -41.983 -34.523 10.398 1.00 53.16 239 ARG A O 1
ATOM 1599 N N . LYS A 1 210 ? -40.405 -33.543 9.141 1.00 52.78 240 LYS A N 1
ATOM 1600 C CA . LYS A 1 210 ? -40.083 -34.728 8.370 1.00 53.69 240 LYS A CA 1
ATOM 1601 C C . LYS A 1 210 ? -41.301 -35.065 7.516 1.00 53.75 240 LYS A C 1
ATOM 1602 O O . LYS A 1 210 ? -41.367 -36.124 6.908 1.00 54.17 240 LYS A O 1
ATOM 1608 N N . ARG A 1 217 ? -33.121 -35.348 6.625 1.00 45.91 275 ARG A N 1
ATOM 1609 C CA . ARG A 1 217 ? -31.937 -35.776 7.356 1.00 44.20 275 ARG A CA 1
ATOM 1610 C C . ARG A 1 217 ? -32.074 -37.207 7.890 1.00 41.55 275 ARG A C 1
ATOM 1611 O O . ARG A 1 217 ? -33.132 -37.606 8.392 1.00 39.65 275 ARG A O 1
ATOM 1619 N N . LYS A 1 218 ? -30.996 -37.971 7.791 1.00 42.24 276 LYS A N 1
ATOM 1620 C CA . LYS A 1 218 ? -30.865 -39.236 8.549 1.00 45.31 276 LYS A CA 1
ATOM 1621 C C . LYS A 1 218 ? -30.814 -39.059 10.093 1.00 42.28 276 LYS A C 1
ATOM 1622 O O . LYS A 1 218 ? -31.249 -39.924 10.851 1.00 48.58 276 LYS A O 1
ATOM 1628 N N . THR A 1 219 ? -30.300 -37.937 10.552 1.00 41.29 277 THR A N 1
ATOM 1629 C CA . THR A 1 219 ? -30.292 -37.605 11.987 1.00 45.58 277 THR A CA 1
ATOM 1630 C C . THR A 1 219 ? -31.593 -37.961 12.736 1.00 43.39 277 THR A C 1
ATOM 1631 O O . THR A 1 219 ? -32.705 -37.791 12.217 1.00 42.39 277 THR A O 1
ATOM 1635 N N . SER A 1 220 ? -31.461 -38.443 13.965 1.00 36.71 278 SER A N 1
ATOM 1636 C CA . SER A 1 220 ? -32.635 -38.590 14.834 1.00 33.78 278 SER A CA 1
ATOM 1637 C C . SER A 1 220 ? -33.403 -37.255 15.098 1.00 33.26 278 SER A C 1
ATOM 1638 O O . SER A 1 220 ? -32.814 -36.155 15.078 1.00 30.72 278 SER A O 1
ATOM 1641 N N . ARG A 1 221 ? -34.697 -37.355 15.386 1.00 30.05 279 ARG A N 1
ATOM 1642 C CA . ARG A 1 221 ? -35.500 -36.168 15.698 1.00 34.28 279 ARG A CA 1
ATOM 1643 C C . ARG A 1 221 ? -35.087 -35.466 17.014 1.00 34.86 279 ARG A C 1
ATOM 1644 O O . ARG A 1 221 ? -35.183 -34.219 17.113 1.00 30.41 279 ARG A O 1
ATOM 1652 N N . VAL A 1 222 ? -34.590 -36.229 17.996 1.00 32.48 280 VAL A N 1
ATOM 1653 C CA . VAL A 1 222 ? -34.059 -35.629 19.228 1.00 34.37 280 VAL A CA 1
ATOM 1654 C C . VAL A 1 222 ? -32.776 -34.863 18.950 1.00 34.50 280 VAL A C 1
ATOM 1655 O O . VAL A 1 222 ? -32.545 -33.825 19.556 1.00 33.59 280 VAL A O 1
ATOM 1659 N N . MET A 1 223 ? -31.927 -35.381 18.058 1.00 33.47 281 MET A N 1
ATOM 1660 C CA . MET A 1 223 ? -30.714 -34.676 17.689 1.00 32.87 281 MET A CA 1
ATOM 1661 C C . MET A 1 223 ? -31.080 -33.352 16.995 1.00 30.79 281 MET A C 1
ATOM 1662 O O . MET A 1 223 ? -30.470 -32.334 17.278 1.00 30.21 281 MET A O 1
ATOM 1667 N N . LEU A 1 224 ? -32.083 -33.376 16.132 1.00 26.02 282 LEU A N 1
ATOM 1668 C CA . LEU A 1 224 ? -32.506 -32.167 15.404 1.00 28.04 282 LEU A CA 1
ATOM 1669 C C . LEU A 1 224 ? -33.110 -31.124 16.318 1.00 26.76 282 LEU A C 1
ATOM 1670 O O . LEU A 1 224 ? -32.951 -29.899 16.088 1.00 23.50 282 LEU A O 1
ATOM 1675 N N . MET A 1 225 ? -33.856 -31.593 17.314 1.00 26.65 283 MET A N 1
ATOM 1676 C CA . MET A 1 225 ? -34.406 -30.703 18.301 1.00 31.57 283 MET A CA 1
ATOM 1677 C C . MET A 1 225 ? -33.275 -29.991 19.072 1.00 31.73 283 MET A C 1
ATOM 1678 O O . MET A 1 225 ? -33.383 -28.802 19.381 1.00 27.53 283 MET A O 1
ATOM 1683 N N . ARG A 1 226 ? -32.188 -30.702 19.353 1.00 32.44 284 ARG A N 1
ATOM 1684 C CA . ARG A 1 226 ? -31.032 -30.080 20.013 1.00 34.55 284 ARG A CA 1
ATOM 1685 C C . ARG A 1 226 ? -30.332 -29.052 19.084 1.00 31.20 284 ARG A C 1
ATOM 1686 O O . ARG A 1 226 ? -29.991 -27.954 19.515 1.00 27.38 284 ARG A O 1
ATOM 1694 N N . GLU A 1 227 ? -30.168 -29.392 17.808 1.00 27.70 285 GLU A N 1
ATOM 1695 C CA . GLU A 1 227 ? -29.688 -28.423 16.818 1.00 29.05 285 GLU A CA 1
ATOM 1696 C C . GLU A 1 227 ? -30.583 -27.179 16.803 1.00 27.53 285 GLU A C 1
ATOM 1697 O O . GLU A 1 227 ? -30.104 -26.038 16.650 1.00 23.73 285 GLU A O 1
ATOM 1703 N N . HIS A 1 228 ? -31.887 -27.395 16.938 1.00 25.67 286 HIS A N 1
ATOM 1704 C CA . HIS A 1 228 ? -32.843 -26.308 16.805 1.00 26.68 286 HIS A CA 1
ATOM 1705 C C . HIS A 1 228 ? -32.855 -25.363 18.018 1.00 26.17 286 HIS A C 1
ATOM 1706 O O . HIS A 1 228 ? -33.085 -24.178 17.862 1.00 27.81 286 HIS A O 1
ATOM 1713 N N . LYS A 1 229 ? -32.546 -25.879 19.189 1.00 25.00 287 LYS A N 1
ATOM 1714 C CA . LYS A 1 229 ? -32.362 -25.053 20.359 1.00 28.82 287 LYS A CA 1
ATOM 1715 C C . LYS A 1 229 ? -31.200 -24.051 20.188 1.00 25.54 287 LYS A C 1
ATOM 1716 O O . LYS A 1 229 ? -31.327 -22.889 20.600 1.00 23.52 287 LYS A O 1
ATOM 1722 N N . ALA A 1 230 ? -30.083 -24.509 19.621 1.00 22.73 288 ALA A N 1
ATOM 1723 C CA . ALA A 1 230 ? -28.935 -23.624 19.426 1.00 23.37 288 ALA A CA 1
ATOM 1724 C C . ALA A 1 230 ? -29.250 -22.585 18.334 1.00 21.37 288 ALA A C 1
ATOM 1725 O O . ALA A 1 230 ? -28.895 -21.410 18.487 1.00 20.25 288 ALA A O 1
ATOM 1727 N N . LEU A 1 231 ? -29.983 -22.979 17.300 1.00 20.40 289 LEU A N 1
ATOM 1728 C CA . LEU A 1 231 ? -30.446 -21.995 16.264 1.00 18.89 289 LEU A CA 1
ATOM 1729 C C . LEU A 1 231 ? -31.368 -20.929 16.865 1.00 20.02 289 LEU A C 1
ATOM 1730 O O . LEU A 1 231 ? -31.304 -19.736 16.476 1.00 15.71 289 LEU A O 1
ATOM 1735 N N . LYS A 1 232 ? -32.210 -21.371 17.811 1.00 18.65 290 LYS A N 1
ATOM 1736 C CA . LYS A 1 232 ? -33.116 -20.445 18.522 1.00 19.96 290 LYS A CA 1
ATOM 1737 C C . LYS A 1 232 ? -32.364 -19.328 19.256 1.00 16.56 290 LYS A C 1
ATOM 1738 O O . LYS A 1 232 ? -32.735 -18.149 19.158 1.00 15.03 290 LYS A O 1
ATOM 1744 N N . THR A 1 233 ? -31.303 -19.692 19.974 1.00 17.20 291 THR A N 1
ATOM 1745 C CA . THR A 1 233 ? -30.435 -18.701 20.595 1.00 16.50 291 THR A CA 1
ATOM 1746 C C . THR A 1 233 ? -29.978 -17.577 19.663 1.00 16.66 291 THR A C 1
ATOM 1747 O O . THR A 1 233 ? -29.975 -16.357 20.020 1.00 13.61 291 THR A O 1
ATOM 1751 N N . LEU A 1 234 ? -29.555 -17.994 18.473 1.00 17.37 292 LEU A N 1
ATOM 1752 C CA . LEU A 1 234 ? -29.029 -17.045 17.498 1.00 17.23 292 LEU A CA 1
ATOM 1753 C C . LEU A 1 234 ? -30.133 -16.171 16.987 1.00 17.27 292 LEU A C 1
ATOM 1754 O O . LEU A 1 234 ? -29.918 -14.991 16.766 1.00 18.20 292 LEU A O 1
ATOM 1759 N N . GLY A 1 235 ? -31.311 -16.748 16.750 1.00 17.16 293 GLY A N 1
ATOM 1760 C CA . GLY A 1 235 ? -32.469 -15.972 16.326 1.00 17.08 293 GLY A CA 1
ATOM 1761 C C . GLY A 1 235 ? -32.893 -14.889 17.336 1.00 17.16 293 GLY A C 1
ATOM 1762 O O . GLY A 1 235 ? -33.189 -13.744 16.955 1.00 16.05 293 GLY A O 1
ATOM 1763 N N . ILE A 1 236 ? -32.918 -15.253 18.617 1.00 14.90 294 ILE A N 1
ATOM 1764 C CA . ILE A 1 236 ? -33.167 -14.294 19.699 1.00 15.04 294 ILE A CA 1
ATOM 1765 C C . ILE A 1 236 ? -32.196 -13.085 19.696 1.00 15.14 294 ILE A C 1
ATOM 1766 O O . ILE A 1 236 ? -32.638 -11.928 19.781 1.00 16.10 294 ILE A O 1
ATOM 1771 N N . ILE A 1 237 ? -30.900 -13.362 19.574 1.00 15.61 295 ILE A N 1
ATOM 1772 C CA . ILE A 1 237 ? -29.846 -12.359 19.478 1.00 14.78 295 ILE A CA 1
ATOM 1773 C C . ILE A 1 237 ? -30.045 -11.431 18.298 1.00 14.96 295 ILE A C 1
ATOM 1774 O O . ILE A 1 237 ? -29.914 -10.195 18.415 1.00 13.55 295 ILE A O 1
ATOM 1779 N N . MET A 1 238 ? -30.445 -12.025 17.163 1.00 14.86 296 MET A N 1
ATOM 1780 C CA . MET A 1 238 ? -30.804 -11.254 16.011 1.00 15.83 296 MET A CA 1
ATOM 1781 C C . MET A 1 238 ? -32.049 -10.363 16.192 1.00 16.86 296 MET A C 1
ATOM 1782 O O . MET A 1 238 ? -32.035 -9.182 15.821 1.00 18.23 296 MET A O 1
ATOM 1787 N N . GLY A 1 239 ? -33.127 -10.900 16.766 1.00 17.81 297 GLY A N 1
ATOM 1788 C CA . GLY A 1 239 ? -34.313 -10.082 16.968 1.00 16.84 297 GLY A CA 1
ATOM 1789 C C . GLY A 1 239 ? -34.075 -8.949 17.949 1.00 16.57 297 GLY A C 1
ATOM 1790 O O . GLY A 1 239 ? -34.578 -7.841 17.756 1.00 16.66 297 GLY A O 1
ATOM 1791 N N . VAL A 1 240 ? -33.294 -9.207 18.996 1.00 16.26 298 VAL A N 1
ATOM 1792 C CA . VAL A 1 240 ? -33.020 -8.203 20.016 1.00 16.37 298 VAL A CA 1
ATOM 1793 C C . VAL A 1 240 ? -32.091 -7.102 19.479 1.00 16.13 298 VAL A C 1
ATOM 1794 O O . VAL A 1 240 ? -32.232 -5.929 19.844 1.00 16.34 298 VAL A O 1
ATOM 1798 N N . PHE A 1 241 ? -31.143 -7.490 18.632 1.00 16.07 299 PHE A N 1
ATOM 1799 C CA . PHE A 1 241 ? -30.295 -6.538 17.963 1.00 14.86 299 PHE A CA 1
ATOM 1800 C C . PHE A 1 241 ? -31.098 -5.601 17.078 1.00 14.87 299 PHE A C 1
ATOM 1801 O O . PHE A 1 241 ? -30.862 -4.365 17.073 1.00 16.44 299 PHE A O 1
ATOM 1809 N N . THR A 1 242 ? -32.039 -6.167 16.321 1.00 14.64 300 THR A N 1
ATOM 1810 C CA . THR A 1 242 ? -32.986 -5.376 15.530 1.00 15.03 300 THR A CA 1
ATOM 1811 C C . THR A 1 242 ? -33.830 -4.345 16.309 1.00 16.27 300 THR A C 1
ATOM 1812 O O . THR A 1 242 ? -33.876 -3.129 15.957 1.00 16.71 300 THR A O 1
ATOM 1816 N N . LEU A 1 243 ? -34.456 -4.810 17.398 1.00 19.36 301 LEU A N 1
ATOM 1817 C CA . LEU A 1 243 ? -35.227 -3.972 18.303 1.00 19.14 301 LEU A CA 1
ATOM 1818 C C . LEU A 1 243 ? -34.366 -2.852 18.928 1.00 18.36 301 LEU A C 1
ATOM 1819 O O . LEU A 1 243 ? -34.829 -1.723 19.169 1.00 18.40 301 LEU A O 1
ATOM 1824 N N . CYS A 1 244 ? -33.142 -3.181 19.288 1.00 17.02 302 CYS A N 1
ATOM 1825 C CA . CYS A 1 244 ? -32.276 -2.213 19.958 1.00 16.15 302 CYS A CA 1
ATOM 1826 C C . CYS A 1 244 ? -31.763 -1.138 19.004 1.00 15.04 302 CYS A C 1
ATOM 1827 O O . CYS A 1 244 ? -31.640 0.041 19.423 1.00 14.32 302 CYS A O 1
ATOM 1830 N N . TRP A 1 245 ? -31.488 -1.500 17.738 1.00 13.51 303 TRP A N 1
ATOM 1831 C CA . TRP A 1 245 ? -30.817 -0.525 16.821 1.00 14.22 303 TRP A CA 1
ATOM 1832 C C . TRP A 1 245 ? -31.672 0.182 15.795 1.00 15.76 303 TRP A C 1
ATOM 1833 O O . TRP A 1 245 ? -31.345 1.310 15.402 1.00 14.47 303 TRP A O 1
ATOM 1844 N N . LEU A 1 246 ? -32.755 -0.475 15.362 1.00 19.25 304 LEU A N 1
ATOM 1845 C CA . LEU A 1 246 ? -33.597 0.049 14.280 1.00 20.99 304 LEU A CA 1
ATOM 1846 C C . LEU A 1 246 ? -34.222 1.408 14.646 1.00 22.58 304 LEU A C 1
ATOM 1847 O O . LEU A 1 246 ? -34.265 2.285 13.791 1.00 23.64 304 LEU A O 1
ATOM 1852 N N . PRO A 1 247 ? -34.685 1.605 15.907 1.00 22.32 305 PRO A N 1
ATOM 1853 C CA . PRO A 1 247 ? -35.171 2.946 16.201 1.00 20.75 305 PRO A CA 1
ATOM 1854 C C . PRO A 1 247 ? -34.133 4.053 15.984 1.00 20.14 305 PRO A C 1
ATOM 1855 O O . PRO A 1 247 ? -34.467 5.063 15.421 1.00 18.26 305 PRO A O 1
ATOM 1859 N N . PHE A 1 248 ? -32.921 3.888 16.507 1.00 17.05 306 PHE A N 1
ATOM 1860 C CA . PHE A 1 248 ? -31.844 4.856 16.257 1.00 16.51 306 PHE A CA 1
ATOM 1861 C C . PHE A 1 248 ? -31.667 5.136 14.757 1.00 16.24 306 PHE A C 1
ATOM 1862 O O . PHE A 1 248 ? -31.591 6.322 14.317 1.00 14.03 306 PHE A O 1
ATOM 1870 N N . PHE A 1 249 ? -31.569 4.071 13.984 1.00 15.71 307 PHE A N 1
ATOM 1871 C CA . PHE A 1 249 ? -31.317 4.266 12.523 1.00 18.03 307 PHE A CA 1
ATOM 1872 C C . PHE A 1 249 ? -32.480 4.923 11.783 1.00 19.65 307 PHE A C 1
ATOM 1873 O O . PHE A 1 249 ? -32.245 5.753 10.895 1.00 19.36 307 PHE A O 1
ATOM 1881 N N . LEU A 1 250 ? -33.714 4.627 12.186 1.00 21.73 308 LEU A N 1
ATOM 1882 C CA . LEU A 1 250 ? -34.882 5.336 11.652 1.00 26.46 308 LEU A CA 1
ATOM 1883 C C . LEU A 1 250 ? -34.821 6.828 12.021 1.00 27.33 308 LEU A C 1
ATOM 1884 O O . LEU A 1 250 ? -34.929 7.700 11.171 1.00 23.08 308 LEU A O 1
ATOM 1889 N N . VAL A 1 251 ? -34.586 7.099 13.293 1.00 26.63 309 VAL A N 1
ATOM 1890 C CA . VAL A 1 251 ? -34.472 8.461 13.784 1.00 28.97 309 VAL A CA 1
ATOM 1891 C C . VAL A 1 251 ? -33.271 9.263 13.233 1.00 29.16 309 VAL A C 1
ATOM 1892 O O . VAL A 1 251 ? -33.365 10.465 12.992 1.00 28.08 309 VAL A O 1
ATOM 1896 N N . ASN A 1 252 ? -32.171 8.586 12.955 1.00 28.25 310 ASN A N 1
ATOM 1897 C CA . ASN A 1 252 ? -31.037 9.212 12.335 1.00 29.47 310 ASN A CA 1
ATOM 1898 C C . ASN A 1 252 ? -31.417 9.858 11.024 1.00 31.63 310 ASN A C 1
ATOM 1899 O O . ASN A 1 252 ? -31.020 10.999 10.756 1.00 33.92 310 ASN A O 1
ATOM 1904 N N . ILE A 1 253 ? -32.215 9.146 10.224 1.00 33.28 311 ILE A N 1
ATOM 1905 C CA . ILE A 1 253 ? -32.676 9.645 8.931 1.00 32.93 311 ILE A CA 1
ATOM 1906 C C . ILE A 1 253 ? -33.749 10.770 9.008 1.00 34.47 311 ILE A C 1
ATOM 1907 O O . ILE A 1 253 ? -33.630 11.822 8.331 1.00 30.22 311 ILE A O 1
ATOM 1912 N N . VAL A 1 254 ? -34.815 10.540 9.779 1.00 28.72 312 VAL A N 1
ATOM 1913 C CA . VAL A 1 254 ? -35.758 11.626 10.100 1.00 29.37 312 VAL A CA 1
ATOM 1914 C C . VAL A 1 254 ? -35.012 12.922 10.500 1.00 31.80 312 VAL A C 1
ATOM 1915 O O . VAL A 1 254 ? -35.372 14.016 10.063 1.00 30.00 312 VAL A O 1
ATOM 1919 N N . ASN A 1 255 ? -33.992 12.802 11.349 1.00 34.45 313 ASN A N 1
ATOM 1920 C CA . ASN A 1 255 ? -33.339 13.964 11.906 1.00 36.69 313 ASN A CA 1
ATOM 1921 C C . ASN A 1 255 ? -32.420 14.724 10.927 1.00 39.99 313 ASN A C 1
ATOM 1922 O O . ASN A 1 255 ? -32.240 15.946 11.070 1.00 36.87 313 ASN A O 1
ATOM 1927 N N . VAL A 1 256 ? -31.835 14.046 9.938 1.00 36.76 314 VAL A N 1
ATOM 1928 C CA . VAL A 1 256 ? -31.026 14.791 8.960 1.00 38.27 314 VAL A CA 1
ATOM 1929 C C . VAL A 1 256 ? -31.917 15.563 8.032 1.00 37.07 314 VAL A C 1
ATOM 1930 O O . VAL A 1 256 ? -31.444 16.500 7.409 1.00 40.88 314 VAL A O 1
ATOM 1934 N N . PHE A 1 257 ? -33.174 15.141 7.914 1.00 37.17 315 PHE A N 1
ATOM 1935 C CA . PHE A 1 257 ? -34.156 15.833 7.080 1.00 38.82 315 PHE A CA 1
ATOM 1936 C C . PHE A 1 257 ? -34.853 16.971 7.811 1.00 37.84 315 PHE A C 1
ATOM 1937 O O . PHE A 1 257 ? -35.199 17.973 7.188 1.00 36.64 315 PHE A O 1
ATOM 1945 N N . ASN A 1 258 ? -35.073 16.811 9.118 1.00 36.71 316 ASN A N 1
ATOM 1946 C CA . ASN A 1 258 ? -35.653 17.878 9.920 1.00 32.41 316 ASN A CA 1
ATOM 1947 C C . ASN A 1 258 ? -35.119 17.770 11.319 1.00 29.79 316 ASN A C 1
ATOM 1948 O O . ASN A 1 258 ? -35.513 16.867 12.071 1.00 26.27 316 ASN A O 1
ATOM 1953 N N . ARG A 1 259 ? -34.218 18.669 11.691 1.00 29.36 317 ARG A N 1
ATOM 1954 C CA . ARG A 1 259 ? -33.623 18.577 13.011 1.00 31.94 317 ARG A CA 1
ATOM 1955 C C . ARG A 1 259 ? -34.620 18.774 14.139 1.00 31.28 317 ARG A C 1
ATOM 1956 O O . ARG A 1 259 ? -34.389 18.217 15.224 1.00 31.73 317 ARG A O 1
ATOM 1964 N N . ASP A 1 260 ? -35.716 19.508 13.882 1.00 27.63 318 ASP A N 1
ATOM 1965 C CA . ASP A 1 260 ? -36.751 19.748 14.902 1.00 31.39 318 ASP A CA 1
ATOM 1966 C C . ASP A 1 260 ? -37.631 18.536 15.214 1.00 30.74 318 ASP A C 1
ATOM 1967 O O . ASP A 1 260 ? -38.280 18.527 16.266 1.00 34.75 318 ASP A O 1
ATOM 1972 N N . LEU A 1 261 ? -37.655 17.527 14.333 1.00 26.89 319 LEU A N 1
ATOM 1973 C CA . LEU A 1 261 ? -38.467 16.345 14.553 1.00 28.07 319 LEU A CA 1
ATOM 1974 C C . LEU A 1 261 ? -37.952 15.456 15.712 1.00 30.37 319 LEU A C 1
ATOM 1975 O O . LEU A 1 261 ? -38.736 14.664 16.294 1.00 25.77 319 LEU A O 1
ATOM 1980 N N . VAL A 1 262 ? -36.648 15.552 16.003 1.00 28.26 320 VAL A N 1
ATOM 1981 C CA . VAL A 1 262 ? -35.988 14.686 17.004 1.00 29.25 320 VAL A CA 1
ATOM 1982 C C . VAL A 1 262 ? -35.139 15.527 17.972 1.00 26.28 320 VAL A C 1
ATOM 1983 O O . VAL A 1 262 ? -34.008 15.881 17.680 1.00 24.85 320 VAL A O 1
ATOM 1987 N N . PRO A 1 263 ? -35.697 15.875 19.130 1.00 23.01 321 PRO A N 1
ATOM 1988 C CA . PRO A 1 263 ? -34.870 16.644 20.051 1.00 23.84 321 PRO A CA 1
ATOM 1989 C C . PRO A 1 263 ? -33.668 15.830 20.483 1.00 24.43 321 PRO A C 1
ATOM 1990 O O . PRO A 1 263 ? -33.700 14.571 20.478 1.00 21.19 321 PRO A O 1
ATOM 1994 N N . LYS A 1 264 ? -32.618 16.552 20.855 1.00 25.23 322 LYS A N 1
ATOM 1995 C CA . LYS A 1 264 ? -31.326 15.966 21.193 1.00 24.85 322 LYS A CA 1
ATOM 1996 C C . LYS A 1 264 ? -31.418 14.882 22.269 1.00 22.95 322 LYS A C 1
ATOM 1997 O O . LYS A 1 264 ? -30.833 13.795 22.117 1.00 22.09 322 LYS A O 1
ATOM 2003 N N . TRP A 1 265 ? -32.108 15.164 23.363 1.00 21.66 323 TRP A N 1
ATOM 2004 C CA . TRP A 1 265 ? -32.167 14.185 24.465 1.00 23.25 323 TRP A CA 1
ATOM 2005 C C . TRP A 1 265 ? -32.874 12.871 24.041 1.00 20.55 323 TRP A C 1
ATOM 2006 O O . TRP A 1 265 ? -32.570 11.788 24.523 1.00 20.54 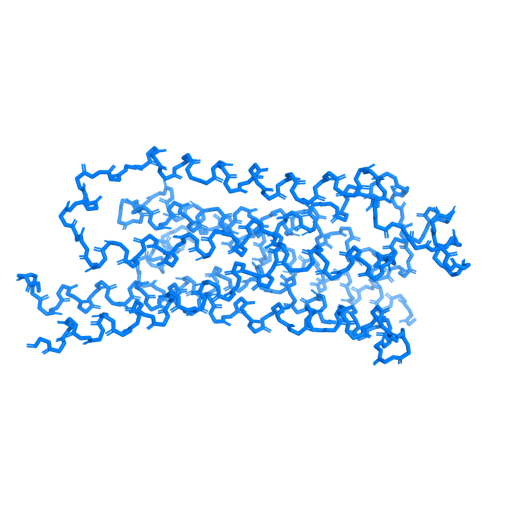323 TRP A O 1
ATOM 2017 N N . LEU A 1 266 ? -33.774 12.981 23.089 1.00 22.57 324 LEU A N 1
ATOM 2018 C CA . LEU A 1 266 ? -34.482 11.820 22.584 1.00 23.72 324 LEU A CA 1
ATOM 2019 C C . LEU A 1 266 ? -33.589 10.982 21.655 1.00 22.87 324 LEU A C 1
ATOM 2020 O O . LEU A 1 266 ? -33.619 9.735 21.687 1.00 21.37 324 LEU A O 1
ATOM 2025 N N . PHE A 1 267 ? -32.863 11.696 20.802 1.00 21.74 325 PHE A N 1
ATOM 2026 C CA . PHE A 1 267 ? -31.835 11.121 19.920 1.00 21.89 325 PHE A CA 1
ATOM 2027 C C . PHE A 1 267 ? -30.834 10.332 20.780 1.00 19.06 325 PHE A C 1
ATOM 2028 O O . PHE A 1 267 ? -30.480 9.152 20.493 1.00 17.43 325 PHE A O 1
ATOM 2036 N N . VAL A 1 268 ? -30.399 10.973 21.849 1.00 18.32 326 VAL A N 1
ATOM 2037 C CA . VAL A 1 268 ? -29.497 10.344 22.796 1.00 19.45 326 VAL A CA 1
ATOM 2038 C C . VAL A 1 268 ? -30.120 9.111 23.424 1.00 19.13 326 VAL A C 1
ATOM 2039 O O . VAL A 1 268 ? -29.465 8.097 23.555 1.00 19.83 326 VAL A O 1
ATOM 2043 N N . ALA A 1 269 ? -31.395 9.176 23.795 1.00 18.07 327 ALA A N 1
ATOM 2044 C CA . ALA A 1 269 ? -32.025 8.035 24.425 1.00 17.35 327 ALA A CA 1
ATOM 2045 C C . ALA A 1 269 ? -32.056 6.862 23.461 1.00 17.90 327 ALA A C 1
ATOM 2046 O O . ALA A 1 269 ? -31.808 5.725 23.855 1.00 16.91 327 ALA A O 1
ATOM 2048 N N . PHE A 1 270 ? -32.353 7.144 22.187 1.00 18.38 328 PHE A N 1
ATOM 2049 C CA . PHE A 1 270 ? -32.398 6.080 21.172 1.00 18.41 328 PHE A CA 1
ATOM 2050 C C . PHE A 1 270 ? -31.039 5.429 20.962 1.00 15.36 328 PHE A C 1
ATOM 2051 O O . PHE A 1 270 ? -30.952 4.195 20.736 1.00 14.27 328 PHE A O 1
ATOM 2059 N N . ASN A 1 271 ? -30.001 6.257 20.964 1.00 13.59 329 ASN A N 1
ATOM 2060 C CA . ASN A 1 271 ? -28.598 5.786 20.838 1.00 14.89 329 ASN A CA 1
ATOM 2061 C C . ASN A 1 271 ? -28.227 4.864 22.050 1.00 16.58 329 ASN A C 1
ATOM 2062 O O . ASN A 1 271 ? -27.559 3.838 21.867 1.00 16.54 329 ASN A O 1
ATOM 2067 N N . TRP A 1 272 ? -28.741 5.179 23.240 1.00 16.07 330 TRP A N 1
ATOM 2068 C CA . TRP A 1 272 ? -28.466 4.357 24.430 1.00 17.73 330 TRP A CA 1
ATOM 2069 C C . TRP A 1 272 ? -29.217 3.051 24.436 1.00 15.63 330 TRP A C 1
ATOM 2070 O O . TRP A 1 272 ? -28.699 2.055 24.917 1.00 15.01 330 TRP A O 1
ATOM 2081 N N . LEU A 1 273 ? -30.431 3.018 23.878 1.00 15.95 331 LEU A N 1
ATOM 2082 C CA . LEU A 1 273 ? -31.046 1.753 23.612 1.00 15.08 331 LEU A CA 1
ATOM 2083 C C . LEU A 1 273 ? -30.141 0.863 22.728 1.00 15.46 331 LEU A C 1
ATOM 2084 O O . LEU A 1 273 ? -30.064 -0.344 22.965 1.00 15.28 331 LEU A O 1
ATOM 2089 N N . GLY A 1 274 ? -29.473 1.422 21.720 1.00 13.60 332 GLY A N 1
ATOM 2090 C CA . GLY A 1 274 ? -28.462 0.618 20.964 1.00 14.18 332 GLY A CA 1
ATOM 2091 C C . GLY A 1 274 ? -27.270 0.116 21.800 1.00 14.30 332 GLY A C 1
ATOM 2092 O O . GLY A 1 274 ? -26.927 -1.075 21.786 1.00 14.20 332 GLY A O 1
ATOM 2093 N N . TYR A 1 275 ? -26.662 1.011 22.556 1.00 14.75 333 TYR A N 1
ATOM 2094 C CA . TYR A 1 275 ? -25.571 0.616 23.461 1.00 16.80 333 TYR A CA 1
ATOM 2095 C C . TYR A 1 275 ? -25.998 -0.505 24.454 1.00 17.20 333 TYR A C 1
ATOM 2096 O O . TYR A 1 275 ? -25.228 -1.460 24.678 1.00 17.83 333 TYR A O 1
ATOM 2105 N N . ALA A 1 276 ? -27.250 -0.455 24.926 1.00 16.01 334 ALA A N 1
ATOM 2106 C CA . ALA A 1 276 ? -27.799 -1.475 25.802 1.00 17.08 334 ALA A CA 1
ATOM 2107 C C . ALA A 1 276 ? -27.789 -2.884 25.201 1.00 17.65 334 ALA A C 1
ATOM 2108 O O . ALA A 1 276 ? -27.789 -3.908 25.913 1.00 15.94 334 ALA A O 1
ATOM 2110 N N . ASN A 1 277 ? -27.835 -2.959 23.872 1.00 17.16 335 ASN A N 1
ATOM 2111 C CA . ASN A 1 277 ? -27.661 -4.259 23.220 1.00 16.42 335 ASN A CA 1
ATOM 2112 C C . ASN A 1 277 ? -26.400 -5.052 23.643 1.00 16.90 335 ASN A C 1
ATOM 2113 O O . ASN A 1 277 ? -26.389 -6.304 23.692 1.00 18.61 335 ASN A O 1
ATOM 2118 N N . SER A 1 278 ? -25.347 -4.333 23.927 1.00 17.36 336 SER A N 1
ATOM 2119 C CA . SER A 1 278 ? -24.087 -4.931 24.302 1.00 19.08 336 SER A CA 1
ATOM 2120 C C . SER A 1 278 ? -24.166 -5.587 25.712 1.00 19.73 336 SER A C 1
ATOM 2121 O O . SER A 1 278 ? -23.338 -6.390 26.020 1.00 22.31 336 SER A O 1
ATOM 2124 N N . ALA A 1 279 ? -25.078 -5.142 26.580 1.00 19.18 337 ALA A N 1
ATOM 2125 C CA . ALA A 1 279 ? -25.379 -5.856 27.854 1.00 21.65 337 ALA A CA 1
ATOM 2126 C C . ALA A 1 279 ? -26.176 -7.113 27.654 1.00 23.90 337 ALA A C 1
ATOM 2127 O O . ALA A 1 279 ? -26.129 -7.999 28.499 1.00 26.83 337 ALA A O 1
ATOM 2129 N N . MET A 1 280 ? -26.984 -7.135 26.592 1.00 25.01 338 MET A N 1
ATOM 2130 C CA . MET A 1 280 ? -28.037 -8.154 26.404 1.00 26.22 338 MET A CA 1
ATOM 2131 C C . MET A 1 280 ? -27.518 -9.523 26.025 1.00 24.22 338 MET A C 1
ATOM 2132 O O . MET A 1 280 ? -27.998 -10.515 26.561 1.00 23.86 338 MET A O 1
ATOM 2137 N N . ASN A 1 281 ? -26.571 -9.610 25.096 1.00 23.65 339 ASN A N 1
ATOM 2138 C CA . ASN A 1 281 ? -26.163 -10.925 24.634 1.00 25.99 339 ASN A CA 1
ATOM 2139 C C . ASN A 1 281 ? -25.718 -11.935 25.673 1.00 25.01 339 ASN A C 1
ATOM 2140 O O . ASN A 1 281 ? -26.161 -13.068 25.599 1.00 22.85 339 ASN A O 1
ATOM 2145 N N . PRO A 1 282 ? -24.845 -11.531 26.627 1.00 22.63 340 PRO A N 1
ATOM 2146 C CA . PRO A 1 282 ? -24.397 -12.465 27.636 1.00 23.60 340 PRO A CA 1
ATOM 2147 C C . PRO A 1 282 ? -25.540 -12.989 28.453 1.00 24.66 340 PRO A C 1
ATOM 2148 O O . PRO A 1 282 ? -25.555 -14.194 28.816 1.00 22.41 340 PRO A O 1
ATOM 2152 N N . ILE A 1 283 ? -26.505 -12.112 28.715 1.00 26.51 341 ILE A N 1
ATOM 2153 C CA . ILE A 1 283 ? -27.711 -12.486 29.491 1.00 26.43 341 ILE A CA 1
ATOM 2154 C C . ILE A 1 283 ? -28.559 -13.479 28.718 1.00 27.26 341 ILE A C 1
ATOM 2155 O O . ILE A 1 283 ? -28.958 -14.514 29.289 1.00 26.06 341 ILE A O 1
ATOM 2160 N N . ILE A 1 284 ? -28.779 -13.218 27.416 1.00 23.39 342 ILE A N 1
ATOM 2161 C CA . ILE A 1 284 ? -29.445 -14.185 26.513 1.00 23.31 342 ILE A CA 1
ATOM 2162 C C . ILE A 1 284 ? -28.687 -15.532 26.487 1.00 28.00 342 ILE A C 1
ATOM 2163 O O . ILE A 1 284 ? -29.302 -16.602 26.602 1.00 26.40 342 ILE A O 1
ATOM 2168 N N . LEU A 1 285 ? -27.354 -15.475 26.365 1.00 28.69 343 LEU A N 1
ATOM 2169 C CA . LEU A 1 285 ? -26.551 -16.698 26.312 1.00 33.09 343 LEU A CA 1
ATOM 2170 C C . LEU A 1 285 ? -26.649 -17.522 27.612 1.00 34.42 343 LEU A C 1
ATOM 2171 O O . LEU A 1 285 ? -26.646 -18.738 27.564 1.00 39.73 343 LEU A O 1
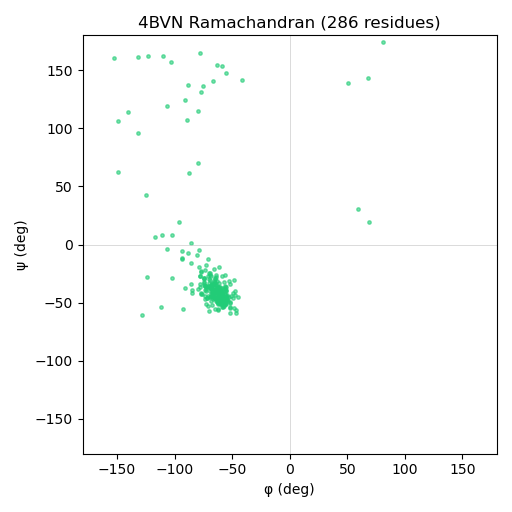ATOM 2176 N N . CYS A 1 286 ? -26.822 -16.853 28.745 1.00 39.84 344 CYS A N 1
ATOM 2177 C CA . CYS A 1 286 ? -27.088 -17.499 30.039 1.00 43.10 344 CYS A CA 1
ATOM 2178 C C . CYS A 1 286 ? -28.186 -18.553 30.014 1.00 44.96 344 CYS A C 1
ATOM 2179 O O . CYS A 1 286 ? -28.165 -19.470 30.841 1.00 45.46 344 CYS A O 1
ATOM 2182 N N . ARG A 1 287 ? -29.171 -18.388 29.130 1.00 39.08 345 ARG A N 1
ATOM 2183 C CA . ARG A 1 287 ? -30.288 -19.325 29.039 1.00 39.08 345 ARG A CA 1
ATOM 2184 C C . ARG A 1 287 ? -30.120 -20.434 28.006 1.00 36.92 345 ARG A C 1
ATOM 2185 O O . ARG A 1 287 ? -30.976 -21.296 27.947 1.00 37.94 345 ARG A O 1
ATOM 2193 N N . SER A 1 288 ? -29.060 -20.426 27.195 1.00 38.22 346 SER A N 1
ATOM 2194 C CA . SER A 1 288 ? -28.680 -21.623 26.429 1.00 43.22 346 SER A CA 1
ATOM 2195 C C . SER A 1 288 ? -28.022 -22.589 27.395 1.00 42.77 346 SER A C 1
ATOM 2196 O O . SER A 1 288 ? -27.184 -22.170 28.206 1.00 40.68 346 SER A O 1
ATOM 2199 N N . PRO A 1 289 ? -28.372 -23.887 27.316 1.00 47.91 347 PRO A N 1
ATOM 2200 C CA . PRO A 1 289 ? -27.909 -24.898 28.307 1.00 49.13 347 PRO A CA 1
ATOM 2201 C C . PRO A 1 289 ? -26.373 -25.051 28.419 1.00 44.66 347 PRO A C 1
ATOM 2202 O O . PRO A 1 289 ? -25.831 -25.028 29.532 1.00 44.79 347 PRO A O 1
ATOM 2206 N N . ASP A 1 290 ? -25.674 -25.178 27.283 1.00 44.88 348 ASP A N 1
ATOM 2207 C CA . ASP A 1 290 ? -24.213 -25.338 27.302 1.00 42.25 348 ASP A CA 1
ATOM 2208 C C . ASP A 1 290 ? -23.510 -24.108 27.894 1.00 40.93 348 ASP A C 1
ATOM 2209 O O . ASP A 1 290 ? -22.561 -24.247 28.660 1.00 41.17 348 ASP A O 1
ATOM 2214 N N . PHE A 1 291 ? -23.981 -22.904 27.560 1.00 37.74 349 PHE A N 1
ATOM 2215 C CA . PHE A 1 291 ? -23.389 -21.681 28.132 1.00 36.95 349 PHE A CA 1
ATOM 2216 C C . PHE A 1 291 ? -23.652 -21.536 29.630 1.00 34.63 349 PHE A C 1
ATOM 2217 O O . PHE A 1 291 ? -22.757 -21.186 30.412 1.00 38.96 349 PHE A O 1
ATOM 2225 N N . ARG A 1 292 ? -24.881 -21.798 30.028 1.00 34.88 350 ARG A N 1
ATOM 2226 C CA . ARG A 1 292 ? -25.272 -21.734 31.441 1.00 38.99 350 ARG A CA 1
ATOM 2227 C C . ARG A 1 292 ? -24.324 -22.578 32.329 1.00 39.83 350 ARG A C 1
ATOM 2228 O O . ARG A 1 292 ? -23.747 -22.057 33.310 1.00 39.61 350 ARG A O 1
ATOM 2236 N N . LYS A 1 293 ? -24.186 -23.855 31.978 1.00 37.90 351 LYS A N 1
ATOM 2237 C CA . LYS A 1 293 ? -23.311 -24.798 32.701 1.00 46.24 351 LYS A CA 1
ATOM 2238 C C . LYS A 1 293 ? -21.944 -24.159 32.909 1.00 43.79 351 LYS A C 1
ATOM 2239 O O . LYS A 1 293 ? -21.458 -24.039 34.039 1.00 42.83 351 LYS A O 1
ATOM 2245 N N . ALA A 1 294 ? -21.362 -23.721 31.789 1.00 41.24 352 ALA A N 1
ATOM 2246 C CA . ALA A 1 294 ? -20.054 -23.100 31.763 1.00 35.65 352 ALA A CA 1
ATOM 2247 C C . ALA A 1 294 ? -20.004 -21.864 32.629 1.00 35.26 352 ALA A C 1
ATOM 2248 O O . ALA A 1 294 ? -19.022 -21.673 33.322 1.00 41.31 352 ALA A O 1
ATOM 2250 N N . PHE A 1 295 ? -21.023 -21.009 32.608 1.00 40.38 353 PHE A N 1
ATOM 2251 C CA . PHE A 1 295 ? -21.016 -19.828 33.506 1.00 44.25 353 PHE A CA 1
ATOM 2252 C C . PHE A 1 295 ? -21.072 -20.247 35.001 1.00 45.28 353 PHE A C 1
ATOM 2253 O O . PHE A 1 295 ? -20.511 -19.560 35.871 1.00 43.37 353 PHE A O 1
ATOM 2261 N N . LYS A 1 296 ? -21.784 -21.338 35.295 1.00 45.64 354 LYS A N 1
ATOM 2262 C CA . LYS A 1 296 ? -21.926 -21.820 36.681 1.00 48.62 354 LYS A CA 1
ATOM 2263 C C . LYS A 1 296 ? -20.566 -22.251 37.193 1.00 46.82 354 LYS A C 1
ATOM 2264 O O . LYS A 1 296 ? -20.098 -21.733 38.204 1.00 48.93 354 LYS A O 1
ATOM 2270 N N . ARG A 1 297 ? -19.915 -23.157 36.472 1.00 44.74 355 ARG A N 1
ATOM 2271 C CA . ARG A 1 297 ? -18.522 -23.496 36.761 1.00 49.59 355 ARG A CA 1
ATOM 2272 C C . ARG A 1 297 ? -17.626 -22.240 36.965 1.00 52.87 355 ARG A C 1
ATOM 2273 O O . ARG A 1 297 ? -17.060 -22.075 38.041 1.00 57.28 355 ARG A O 1
ATOM 2281 N N . LEU A 1 298 ? -17.538 -21.352 35.966 1.00 53.00 356 LEU A N 1
ATOM 2282 C CA . LEU A 1 298 ? -16.611 -20.194 36.001 1.00 53.17 356 LEU A CA 1
ATOM 2283 C C . LEU A 1 298 ? -16.783 -19.256 37.195 1.00 54.35 356 LEU A C 1
ATOM 2284 O O . LEU A 1 298 ? -15.812 -18.647 37.633 1.00 59.58 356 LEU A O 1
ATOM 2289 N N . LEU A 1 299 ? -18.002 -19.104 37.692 1.00 56.63 357 LEU A N 1
ATOM 2290 C CA . LEU A 1 299 ? -18.286 -18.119 38.760 1.00 63.39 357 LEU A CA 1
ATOM 2291 C C . LEU A 1 299 ? -18.297 -18.672 40.216 1.00 67.87 357 LEU A C 1
ATOM 2292 O O . LEU A 1 299 ? -18.841 -18.032 41.113 1.00 68.48 357 LEU A O 1
ATOM 2297 N N . ALA A 1 300 ? -17.693 -19.838 40.455 1.00 74.21 358 ALA A N 1
ATOM 2298 C CA . ALA A 1 300 ? -17.612 -20.414 41.814 1.00 75.07 358 ALA A CA 1
ATOM 2299 C C . ALA A 1 300 ? -18.982 -20.774 42.383 1.00 72.44 358 ALA A C 1
ATOM 2300 O O . ALA A 1 300 ? -19.402 -21.931 42.339 1.00 72.92 358 ALA A O 1
#